Protein AF-Q1W5I6-F1 (afdb_monomer)

Solvent-accessible surface area (backbone atoms only — not comparable to full-atom values): 10132 Å² total; per-residue (Å²): 135,83,81,76,75,77,76,69,62,56,81,53,50,57,56,48,51,46,50,46,32,47,68,76,23,67,51,54,73,68,61,35,53,55,52,51,52,36,53,47,51,35,53,53,49,53,51,47,48,55,48,54,30,56,78,66,75,50,60,65,67,71,36,53,47,94,46,73,22,84,70,39,62,96,50,63,66,59,27,51,46,35,30,55,50,29,54,43,46,43,53,32,39,50,49,50,42,52,50,35,60,71,29,60,88,76,58,50,44,43,35,30,37,22,54,46,44,42,57,49,62,55,17,52,65,38,26,60,52,34,46,71,61,35,42,57,53,47,51,59,34,49,76,77,26,54,46,49,35,39,69,23,44,41,54,36,36,49,55,50,41,53,53,34,49,56,54,23,43,35,17,48,42,31,45,47,30,71,77,34,78,86,57,54,78,72,74,42,76,80,113

Secondary structure (DSSP, 8-state):
---------HHHHHHHHHHHHHHSS---HHHHHHHHHHHHHHHHHHHHHHHHHHHTT--THHHHSS--STTS-S-HHHHHHHHHHHHHHHHHHHHHHHHHHHGGGT--HHHHHHHHHHHHHHHHHHHHTT-TTHHHHHHHHHHHS-TTSHHHHHHHHHHHHHHHHHHHHHHHHHHHHHH-TT--TTTTTT-

Mean predicted aligned error: 8.01 Å

Radius of gyration: 17.49 Å; Cα contacts (8 Å, |Δi|>4): 232; chains: 1; bounding box: 43×47×45 Å

Nearest PDB structures (foldseek):
  4onr-assembly1_A  TM=9.526E-01  e=2.696E-11  Borreliella burgdorferi
  2mtc-assembly1_A  TM=8.080E-01  e=5.936E-14  Borreliella burgdorferi N40
  2lqu-assembly1_A  TM=8.323E-01  e=1.291E-11  Borreliella burgdorferi
  2mvg-assembly1_A  TM=6.967E-01  e=9.198E-05  Borreliella burgdorferi B31
  7vg4-assembly3_E  TM=3.391E-01  e=5.750E-01  Methylorubrum extorquens AM1

Sequence (191 aa):
YQKTFKIFNFKNLLKLSLLVALISCGLKGETKIILERSAKDITDEINKIKKDAADNNVNFAAFTDSETGSKVSENSFILEAKVRATTVAEKFVTAIEGEATKLKKTGSSGEFSAMYNMMLEVSGPLEELGVLRMTKTVTDAAEQHPTTTAEGILEIAKIMKTKLQRVHTKNYCALEKKKNPNFTDEKCKNN

Organism: Borreliella burgdorferi (NCBI:txid139)

Structure (mmCIF, N/CA/C/O backbone):
data_AF-Q1W5I6-F1
#
_entry.id   AF-Q1W5I6-F1
#
loop_
_atom_site.group_PDB
_atom_site.id
_atom_site.type_symbol
_atom_site.label_atom_id
_atom_site.label_alt_id
_atom_site.label_comp_id
_atom_site.label_asym_id
_atom_site.label_entity_id
_atom_site.label_seq_id
_atom_site.pdbx_PDB_ins_code
_atom_site.Cartn_x
_atom_site.Cartn_y
_atom_site.Cartn_z
_atom_site.occupancy
_atom_site.B_iso_or_equiv
_atom_site.auth_seq_id
_atom_site.auth_comp_id
_atom_site.auth_asym_id
_atom_site.auth_atom_id
_atom_site.pdbx_PDB_model_num
ATOM 1 N N . TYR A 1 1 ? 5.742 -29.510 -26.139 1.00 30.69 1 TYR A N 1
ATOM 2 C CA . TYR A 1 1 ? 5.125 -29.237 -24.826 1.00 30.69 1 TYR A CA 1
ATOM 3 C C . TYR A 1 1 ? 5.107 -27.736 -24.562 1.00 30.69 1 TYR A C 1
ATOM 5 O O . TYR A 1 1 ? 6.053 -27.200 -24.001 1.00 30.69 1 TYR A O 1
ATOM 13 N N . GLN A 1 2 ? 4.057 -27.039 -25.004 1.00 29.03 2 GLN A N 1
ATOM 14 C CA . GLN A 1 2 ? 3.815 -25.653 -24.598 1.00 29.03 2 GLN A CA 1
ATOM 15 C C . GLN A 1 2 ? 3.208 -25.681 -23.193 1.00 29.03 2 GLN A C 1
ATOM 17 O O . GLN A 1 2 ? 2.070 -26.108 -23.012 1.00 29.03 2 GLN A O 1
ATOM 22 N N . LYS A 1 3 ? 3.982 -25.277 -22.180 1.00 35.62 3 LYS A N 1
ATOM 23 C CA . LYS A 1 3 ? 3.432 -24.981 -20.856 1.00 35.62 3 LYS A CA 1
ATOM 24 C C . LYS A 1 3 ? 2.597 -23.714 -21.000 1.00 35.62 3 LYS A C 1
ATOM 26 O O . LYS A 1 3 ? 3.130 -22.610 -20.983 1.00 35.62 3 LYS A O 1
ATOM 31 N N . THR A 1 4 ? 1.290 -23.881 -21.160 1.00 32.69 4 THR A N 1
ATOM 32 C CA . THR A 1 4 ? 0.315 -22.824 -20.907 1.00 32.69 4 THR A CA 1
ATOM 33 C C . THR A 1 4 ? 0.500 -22.373 -19.463 1.00 32.69 4 THR A C 1
ATOM 35 O O . THR A 1 4 ? 0.018 -23.025 -18.534 1.00 32.69 4 THR A O 1
ATOM 38 N N . PHE A 1 5 ? 1.236 -21.279 -19.259 1.00 34.66 5 PHE A N 1
ATOM 39 C CA . PHE A 1 5 ? 1.119 -20.495 -18.041 1.00 34.66 5 PHE A CA 1
ATOM 40 C C . PHE A 1 5 ? -0.356 -20.112 -17.959 1.00 34.66 5 PHE A C 1
ATOM 42 O O . PHE A 1 5 ? -0.838 -19.302 -18.751 1.00 34.66 5 PHE A O 1
ATOM 49 N N . LYS A 1 6 ? -1.106 -20.759 -17.060 1.00 33.56 6 LYS A N 1
ATOM 50 C CA . LYS A 1 6 ? -2.416 -20.260 -16.657 1.00 33.56 6 LYS A CA 1
ATOM 51 C C . LYS A 1 6 ? -2.157 -18.850 -16.149 1.00 33.56 6 LYS A C 1
ATOM 53 O O . LYS A 1 6 ? -1.655 -18.675 -15.043 1.00 33.56 6 LYS A O 1
ATOM 58 N N . ILE A 1 7 ? -2.473 -17.861 -16.976 1.00 38.53 7 ILE A N 1
ATOM 59 C CA . ILE A 1 7 ? -2.702 -16.497 -16.533 1.00 38.53 7 ILE A CA 1
ATOM 60 C C . ILE A 1 7 ? -3.917 -16.627 -15.617 1.00 38.53 7 ILE A C 1
ATOM 62 O O . ILE A 1 7 ? -5.061 -16.553 -16.063 1.00 38.53 7 ILE A O 1
ATOM 66 N N . PHE A 1 8 ? -3.687 -16.945 -14.340 1.00 38.97 8 PHE A N 1
ATOM 67 C CA . PHE A 1 8 ? -4.695 -16.703 -13.328 1.00 38.97 8 PHE A CA 1
ATOM 68 C C . PHE A 1 8 ? -5.058 -15.238 -13.506 1.00 38.97 8 PHE A C 1
ATOM 70 O O . PHE A 1 8 ? -4.189 -14.368 -13.530 1.00 38.97 8 PHE A O 1
ATOM 77 N N . ASN A 1 9 ? -6.334 -14.986 -13.768 1.00 44.06 9 ASN A N 1
ATOM 78 C CA . ASN A 1 9 ? -6.855 -13.651 -13.989 1.00 44.06 9 ASN A CA 1
ATOM 79 C C . ASN A 1 9 ? -6.7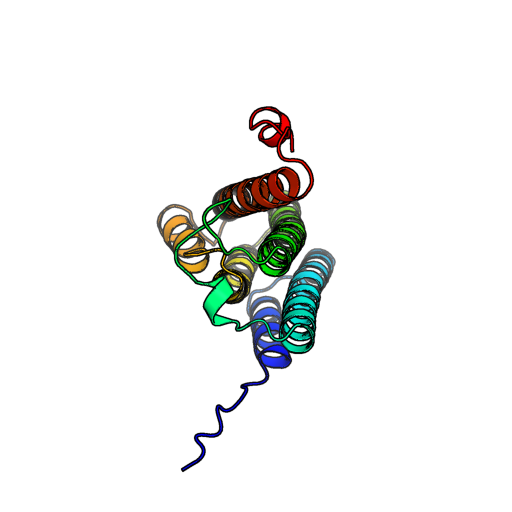51 -12.900 -12.647 1.00 44.06 9 ASN A C 1
ATOM 81 O O . ASN A 1 9 ? -7.724 -12.794 -11.906 1.00 44.06 9 ASN A O 1
ATOM 85 N N . PHE A 1 10 ? -5.552 -12.405 -12.308 1.00 49.16 10 PHE A N 1
ATOM 86 C CA . PHE A 1 10 ? -5.257 -11.615 -11.104 1.00 49.16 10 PHE A CA 1
ATOM 87 C C . PHE A 1 10 ? -6.198 -10.410 -10.987 1.00 49.16 10 PHE A C 1
ATOM 89 O O . PHE A 1 10 ? -6.514 -9.982 -9.880 1.00 49.16 10 PHE A O 1
ATOM 96 N N . LYS A 1 11 ? -6.722 -9.938 -12.134 1.00 48.31 11 LYS A N 1
ATOM 97 C CA . LYS A 1 11 ? -7.798 -8.943 -12.251 1.00 48.31 11 LYS A CA 1
ATOM 98 C C . LYS A 1 11 ? -8.993 -9.249 -11.349 1.00 48.31 11 LYS A C 1
ATOM 100 O O . LYS A 1 11 ? -9.580 -8.322 -10.801 1.00 48.31 11 LYS A O 1
ATOM 105 N N . ASN 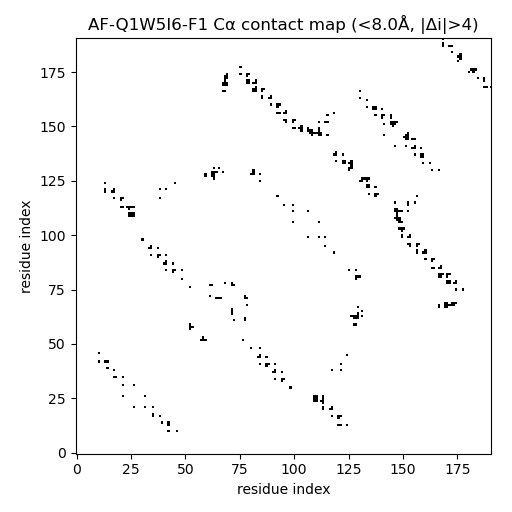A 1 12 ? -9.334 -10.528 -11.204 1.00 56.03 12 ASN A N 1
ATOM 106 C CA . ASN A 1 12 ? -10.453 -10.982 -10.389 1.00 56.03 12 ASN A CA 1
ATOM 107 C C . ASN A 1 12 ? -10.001 -11.420 -8.997 1.00 56.03 12 ASN A C 1
ATOM 109 O O . ASN A 1 12 ? -10.784 -11.296 -8.067 1.00 56.03 12 ASN A O 1
ATOM 113 N N . LEU A 1 13 ? -8.758 -11.889 -8.839 1.00 58.06 13 LEU A N 1
ATOM 114 C CA . LEU A 1 13 ? -8.272 -12.404 -7.558 1.00 58.06 13 LEU A CA 1
ATOM 115 C C . LEU A 1 13 ? -8.119 -11.288 -6.513 1.00 58.06 13 LEU A C 1
ATOM 117 O O . LEU A 1 13 ? -8.683 -11.414 -5.435 1.00 58.06 13 LEU A O 1
ATOM 121 N N . LEU A 1 14 ? -7.456 -10.177 -6.865 1.00 61.78 14 LEU A N 1
ATOM 122 C CA . LEU A 1 14 ? -7.260 -9.039 -5.954 1.00 61.78 14 LEU A CA 1
ATOM 123 C C . LEU A 1 14 ? -8.580 -8.318 -5.649 1.00 61.78 14 LEU A C 1
ATOM 125 O O . LEU A 1 14 ? -8.859 -7.961 -4.510 1.00 61.78 14 LEU A O 1
ATOM 129 N N . LYS A 1 15 ? -9.436 -8.142 -6.668 1.00 62.09 15 LYS A N 1
ATOM 130 C CA . LYS A 1 15 ? -10.774 -7.561 -6.474 1.00 62.09 15 LYS A CA 1
ATOM 131 C C . LYS A 1 15 ? -11.613 -8.416 -5.530 1.00 62.09 15 LYS A C 1
ATOM 133 O O . LYS A 1 15 ? -12.287 -7.871 -4.665 1.00 62.09 15 LYS A O 1
ATOM 138 N N . LEU A 1 16 ? -11.571 -9.739 -5.691 1.00 57.44 16 LEU A N 1
ATOM 139 C CA . LEU A 1 16 ? -12.336 -10.660 -4.860 1.00 57.44 16 LEU A CA 1
ATOM 140 C C . LEU A 1 16 ? -11.770 -10.739 -3.437 1.00 57.44 16 LEU A C 1
ATOM 142 O O . LEU A 1 16 ? -12.555 -10.705 -2.498 1.00 57.44 16 LEU A O 1
ATOM 146 N N . SER A 1 17 ? -10.448 -10.788 -3.259 1.00 62.22 17 SER A N 1
ATOM 147 C CA . SER A 1 17 ? -9.831 -10.872 -1.931 1.00 62.22 17 SER A CA 1
ATOM 148 C C . SER A 1 17 ? -10.018 -9.591 -1.112 1.00 62.22 17 SER A C 1
ATOM 150 O O . SER A 1 17 ? -10.395 -9.667 0.056 1.00 62.22 17 SER A O 1
ATOM 152 N N . LEU A 1 18 ? -9.905 -8.412 -1.736 1.00 65.31 18 LEU A N 1
ATOM 153 C CA . LEU A 1 18 ? -10.217 -7.129 -1.094 1.00 65.31 18 LEU A CA 1
ATOM 154 C C . LEU A 1 18 ? -11.690 -7.035 -0.686 1.00 65.31 18 LEU A C 1
ATOM 156 O O . LEU A 1 18 ? -11.991 -6.621 0.432 1.00 65.31 18 LEU A O 1
ATOM 160 N N . LEU A 1 19 ? -12.612 -7.456 -1.558 1.00 60.50 19 LEU A N 1
ATOM 161 C CA . LEU A 1 19 ? -14.039 -7.505 -1.229 1.00 60.50 19 LEU A CA 1
ATOM 162 C C . LEU A 1 19 ? -14.320 -8.483 -0.084 1.00 60.50 19 LEU A C 1
ATOM 164 O O . LEU A 1 19 ? -15.109 -8.166 0.801 1.00 60.50 19 LEU A O 1
ATOM 168 N N . VAL A 1 20 ? -13.655 -9.640 -0.053 1.00 60.88 20 VAL A N 1
ATOM 169 C CA . VAL A 1 20 ? -13.759 -10.582 1.068 1.00 60.88 20 VAL A CA 1
ATOM 170 C C . VAL A 1 20 ? -13.248 -9.941 2.359 1.00 60.88 20 VAL A C 1
ATOM 172 O O . VAL A 1 20 ? -13.968 -9.993 3.350 1.00 60.88 20 VAL A O 1
ATOM 175 N N . ALA A 1 21 ? -12.099 -9.258 2.345 1.00 60.31 21 ALA A N 1
ATOM 176 C CA . ALA A 1 21 ? -11.561 -8.555 3.515 1.00 60.31 21 ALA A CA 1
ATOM 177 C C . ALA A 1 21 ? -12.510 -7.463 4.052 1.00 60.31 21 ALA A C 1
ATOM 179 O O . ALA A 1 21 ? -12.632 -7.273 5.263 1.00 60.31 21 ALA A O 1
ATOM 180 N N . LEU A 1 22 ? -13.223 -6.775 3.155 1.00 60.69 22 LEU A N 1
ATOM 181 C CA . LEU A 1 22 ? -14.218 -5.751 3.486 1.00 60.69 22 LEU A CA 1
ATOM 182 C C . LEU A 1 22 ? -15.532 -6.336 4.024 1.00 60.69 22 LEU A C 1
ATOM 184 O O . LEU A 1 22 ? -16.170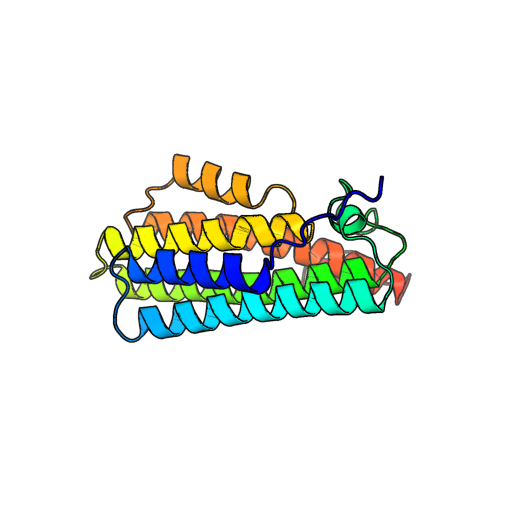 -5.740 4.892 1.00 60.69 22 LEU A O 1
ATOM 188 N N . ILE A 1 23 ? -15.958 -7.490 3.503 1.00 58.19 23 ILE A N 1
ATOM 189 C CA . ILE A 1 23 ? -17.216 -8.150 3.878 1.00 58.19 23 ILE A CA 1
ATOM 190 C C . ILE A 1 23 ? -17.053 -8.970 5.166 1.00 58.19 23 ILE A C 1
ATOM 192 O O . ILE A 1 23 ? -17.983 -9.023 5.969 1.00 58.19 23 ILE A O 1
ATOM 196 N N . SER A 1 24 ? -15.891 -9.588 5.397 1.00 53.78 24 SER A N 1
ATOM 197 C CA . SER A 1 24 ? -15.712 -10.572 6.469 1.00 53.78 24 SER A CA 1
ATOM 198 C C . SER A 1 24 ? -15.499 -9.979 7.866 1.00 53.78 24 SER A C 1
ATOM 200 O O . SER A 1 24 ? -15.574 -10.729 8.835 1.00 53.78 24 SER A O 1
ATOM 202 N N . CYS A 1 25 ? -15.245 -8.669 8.004 1.00 55.81 25 CYS A N 1
ATOM 203 C CA . CYS A 1 25 ? -14.776 -8.095 9.278 1.00 55.81 25 CYS A CA 1
ATOM 204 C C . CYS A 1 25 ? -15.431 -6.773 9.733 1.00 55.81 25 CYS A C 1
ATOM 206 O O . CYS A 1 25 ? -14.925 -6.126 10.637 1.00 55.81 25 CYS A O 1
ATOM 208 N N . GLY A 1 26 ? -16.604 -6.384 9.227 1.00 65.25 26 GLY A N 1
ATOM 209 C CA . GLY A 1 26 ? -17.444 -5.410 9.948 1.00 65.25 26 GLY A CA 1
ATOM 210 C C . GLY A 1 26 ? -17.253 -3.924 9.626 1.00 65.25 26 GLY A C 1
ATOM 211 O O . GLY A 1 26 ? -17.897 -3.112 10.287 1.00 65.25 26 GLY A O 1
ATOM 212 N N . LEU A 1 27 ? -16.490 -3.565 8.585 1.00 78.75 27 LEU A N 1
ATOM 213 C CA . LEU A 1 27 ? -16.525 -2.208 8.018 1.00 78.75 27 LEU A CA 1
ATOM 214 C C . LEU A 1 27 ? -17.931 -1.905 7.480 1.00 78.75 27 LEU A C 1
ATOM 216 O O . LEU A 1 27 ? -18.495 -2.673 6.696 1.00 78.75 27 LEU A O 1
ATOM 220 N N . LYS A 1 28 ? -18.515 -0.782 7.906 1.00 81.88 28 LYS A N 1
ATOM 221 C CA . LYS A 1 28 ? -19.884 -0.371 7.552 1.00 81.88 28 LYS A CA 1
ATOM 222 C C . LYS A 1 28 ? -19.927 1.090 7.107 1.00 81.88 28 LYS A C 1
ATOM 224 O O . LYS A 1 28 ? -18.983 1.847 7.311 1.00 81.88 28 LYS A O 1
ATOM 229 N N . GLY A 1 29 ? -21.050 1.474 6.501 1.00 84.88 29 GLY A N 1
ATOM 230 C CA . GLY A 1 29 ? -21.353 2.866 6.171 1.00 84.88 29 GLY A CA 1
ATOM 231 C C . GLY A 1 29 ? -20.308 3.528 5.272 1.00 84.88 29 GLY A C 1
ATOM 232 O O . GLY A 1 29 ? -19.802 2.920 4.329 1.00 84.88 29 GLY A O 1
ATOM 233 N N . GLU A 1 30 ? -20.006 4.789 5.568 1.00 87.75 30 GLU A N 1
ATOM 234 C CA . GLU A 1 30 ? -19.118 5.634 4.766 1.00 87.75 30 GLU A CA 1
ATOM 235 C C . GLU A 1 30 ? -17.671 5.116 4.726 1.00 87.75 30 GLU A C 1
ATOM 237 O O . GLU A 1 30 ? -17.066 5.073 3.656 1.00 87.75 30 GLU A O 1
ATOM 242 N N . THR A 1 31 ? -17.148 4.626 5.854 1.00 87.38 31 THR A N 1
ATOM 243 C CA . THR A 1 31 ? -15.801 4.042 5.957 1.00 87.38 31 THR A CA 1
ATOM 244 C C . THR A 1 31 ? -15.611 2.892 4.973 1.00 87.38 31 THR A C 1
ATOM 246 O O . THR A 1 31 ? -14.617 2.852 4.247 1.00 87.38 31 THR A O 1
ATOM 249 N N . LYS A 1 32 ? -16.594 1.986 4.873 1.00 87.38 32 LYS A N 1
ATOM 250 C CA . LYS A 1 32 ? -16.558 0.895 3.892 1.00 87.38 32 LYS A CA 1
ATOM 251 C C . LYS A 1 32 ? -16.451 1.430 2.462 1.00 87.38 32 LYS A C 1
ATOM 253 O O . LYS A 1 32 ? -15.605 0.962 1.710 1.00 87.38 32 LYS A O 1
ATOM 258 N N . ILE A 1 33 ? -17.261 2.428 2.106 1.00 87.00 33 ILE A N 1
ATOM 259 C CA . ILE A 1 33 ? -17.299 3.007 0.754 1.00 87.00 33 ILE A CA 1
ATOM 260 C C . ILE A 1 33 ? -15.964 3.681 0.400 1.00 87.00 33 ILE A C 1
ATOM 262 O O . ILE A 1 33 ? -15.447 3.496 -0.704 1.00 87.00 33 ILE A O 1
ATOM 266 N N . ILE A 1 34 ? -15.386 4.447 1.331 1.00 89.38 34 ILE A N 1
ATOM 267 C CA . ILE A 1 34 ? -14.100 5.137 1.140 1.00 89.38 34 ILE A CA 1
ATOM 268 C C . ILE A 1 34 ? -12.975 4.126 0.897 1.00 89.38 34 ILE A C 1
ATOM 270 O O . ILE A 1 34 ? -12.180 4.282 -0.039 1.00 89.38 34 ILE A O 1
ATOM 274 N N . LEU A 1 35 ? -12.917 3.077 1.717 1.00 89.56 35 LEU A N 1
ATOM 275 C CA . LEU A 1 35 ? -11.881 2.057 1.616 1.00 89.56 35 LEU A CA 1
ATOM 276 C C . LEU A 1 35 ? -12.077 1.153 0.390 1.00 89.56 35 LEU A C 1
ATOM 278 O O . LEU A 1 35 ? -11.099 0.856 -0.292 1.00 89.56 35 LEU A O 1
ATOM 282 N N . GLU A 1 36 ? -13.315 0.798 0.035 1.00 86.31 36 GLU A N 1
ATOM 283 C CA . GLU A 1 36 ? -13.651 0.089 -1.211 1.00 86.31 36 GLU A CA 1
ATOM 284 C C . GLU A 1 36 ? -13.191 0.850 -2.449 1.00 86.31 36 GLU A C 1
ATOM 286 O O . GLU A 1 36 ? -12.546 0.282 -3.335 1.00 86.31 36 GLU A O 1
ATOM 291 N N . ARG A 1 37 ? -13.492 2.150 -2.504 1.00 87.88 37 ARG A N 1
ATOM 292 C CA . ARG A 1 37 ? -13.075 3.008 -3.612 1.00 87.88 37 ARG A CA 1
ATOM 293 C C . ARG A 1 37 ? -11.553 3.087 -3.704 1.00 87.88 37 ARG A C 1
ATOM 295 O O . ARG A 1 37 ? -11.003 2.907 -4.785 1.00 87.88 37 ARG A O 1
ATOM 302 N N . SER A 1 38 ? -10.875 3.279 -2.576 1.00 88.38 38 SER A N 1
ATOM 303 C CA . SER A 1 38 ? -9.411 3.396 -2.542 1.00 88.38 38 SER A CA 1
ATOM 304 C C . SER A 1 38 ? -8.715 2.084 -2.936 1.00 88.38 38 SER A C 1
ATOM 306 O O . SER A 1 38 ? -7.730 2.085 -3.673 1.00 88.38 38 SER A O 1
ATOM 308 N N . ALA A 1 39 ? -9.257 0.945 -2.501 1.00 85.81 39 ALA A N 1
ATOM 309 C CA . ALA A 1 39 ? -8.788 -0.387 -2.878 1.00 85.81 39 ALA A CA 1
ATOM 310 C C . ALA A 1 39 ? -9.013 -0.687 -4.373 1.00 85.81 39 ALA A C 1
ATOM 312 O O . ALA A 1 39 ? -8.157 -1.279 -5.047 1.00 85.81 39 ALA A O 1
ATOM 313 N N . LYS A 1 40 ? -10.153 -0.242 -4.916 1.00 85.69 40 LYS A N 1
ATOM 314 C CA . LYS A 1 40 ? -10.449 -0.308 -6.349 1.00 85.69 40 LYS A CA 1
ATOM 315 C C . LYS A 1 40 ? -9.458 0.521 -7.161 1.00 85.69 40 LYS A C 1
ATOM 317 O O . LYS A 1 40 ? -8.964 0.008 -8.163 1.00 85.69 40 LYS A O 1
ATOM 322 N N . ASP A 1 41 ? -9.131 1.731 -6.715 1.00 89.31 41 ASP A N 1
ATOM 323 C CA . ASP A 1 41 ? -8.179 2.609 -7.400 1.00 89.31 41 ASP A CA 1
ATOM 324 C C . ASP A 1 41 ? -6.786 1.962 -7.495 1.00 89.31 41 ASP A C 1
ATOM 326 O O . ASP A 1 41 ? -6.208 1.931 -8.583 1.00 89.31 41 ASP A O 1
ATOM 330 N N . ILE A 1 42 ? -6.278 1.350 -6.410 1.00 88.81 42 ILE A N 1
ATOM 331 C CA . ILE A 1 42 ? -5.031 0.558 -6.472 1.00 88.81 42 ILE A CA 1
ATOM 332 C C . ILE A 1 42 ? -5.163 -0.552 -7.506 1.00 88.81 42 ILE A C 1
ATOM 334 O O . ILE A 1 42 ? -4.303 -0.712 -8.370 1.00 88.81 42 ILE A O 1
ATOM 338 N N . THR A 1 43 ? -6.224 -1.348 -7.409 1.00 85.56 43 THR A N 1
ATOM 339 C CA . THR A 1 43 ? -6.370 -2.533 -8.253 1.00 85.56 43 THR A CA 1
ATOM 340 C C . THR A 1 43 ? -6.444 -2.164 -9.733 1.00 85.56 43 THR A C 1
ATOM 342 O O . THR A 1 43 ? -5.843 -2.831 -10.577 1.00 85.56 43 THR A O 1
ATOM 345 N N . ASP A 1 44 ? -7.180 -1.108 -10.067 1.00 88.12 44 ASP A N 1
ATOM 346 C CA . ASP A 1 44 ? -7.311 -0.633 -11.438 1.00 88.12 44 ASP A CA 1
ATOM 347 C C . ASP A 1 44 ? -5.976 -0.066 -11.955 1.00 88.12 44 ASP A C 1
ATOM 349 O O . ASP A 1 44 ? -5.600 -0.370 -13.090 1.00 88.12 44 ASP A O 1
ATOM 353 N N . GLU A 1 45 ? -5.197 0.633 -11.121 1.00 91.31 45 GLU A N 1
ATOM 354 C CA . GLU A 1 45 ? -3.871 1.129 -11.508 1.00 91.31 45 GLU A CA 1
ATOM 355 C C . GLU A 1 45 ? -2.856 -0.004 -11.720 1.00 91.31 45 GLU A C 1
ATOM 357 O O . GLU A 1 45 ? -2.148 -0.020 -12.728 1.00 91.31 45 GLU A O 1
ATOM 362 N N . ILE A 1 46 ? -2.826 -1.009 -10.838 1.00 87.25 46 ILE A N 1
ATOM 363 C CA . ILE A 1 46 ? -1.979 -2.202 -11.005 1.00 87.25 46 ILE A CA 1
ATOM 364 C C . ILE A 1 46 ? -2.331 -2.929 -12.307 1.00 87.25 46 ILE A C 1
ATOM 366 O O . ILE A 1 46 ? -1.447 -3.332 -13.065 1.00 87.25 46 ILE A O 1
ATOM 370 N N . ASN A 1 47 ? -3.623 -3.076 -12.605 1.00 86.81 47 ASN A N 1
ATOM 371 C CA . ASN A 1 47 ? -4.075 -3.698 -13.848 1.00 86.81 47 ASN A CA 1
ATOM 372 C C . ASN A 1 47 ? -3.685 -2.882 -15.083 1.00 86.81 47 ASN A C 1
ATOM 374 O O . ASN A 1 47 ? -3.343 -3.466 -16.114 1.00 86.81 47 ASN A O 1
ATOM 378 N N . LYS A 1 48 ? -3.725 -1.550 -14.983 1.00 90.81 48 LYS A N 1
ATOM 379 C CA . LYS A 1 48 ? -3.279 -0.653 -16.046 1.00 90.81 48 LYS A CA 1
ATOM 380 C C . LYS A 1 48 ? -1.780 -0.805 -16.291 1.00 90.81 48 LYS A C 1
ATOM 382 O O . LYS A 1 48 ? -1.394 -1.047 -17.424 1.00 90.81 48 LYS A O 1
ATOM 387 N N . ILE A 1 49 ? -0.958 -0.798 -15.240 1.00 89.31 49 ILE A N 1
ATOM 388 C CA . ILE A 1 49 ? 0.490 -1.048 -15.339 1.00 89.31 49 ILE A CA 1
ATOM 389 C C . ILE A 1 49 ? 0.776 -2.408 -15.991 1.00 89.31 49 ILE A C 1
ATOM 391 O O . ILE A 1 49 ? 1.629 -2.502 -16.869 1.00 89.31 49 ILE A O 1
ATOM 395 N N . LYS A 1 50 ? 0.030 -3.457 -15.613 1.00 84.06 50 LYS A N 1
ATOM 396 C CA . LYS A 1 50 ? 0.128 -4.794 -16.227 1.00 84.06 50 LYS A CA 1
ATOM 397 C C . LYS A 1 50 ? -0.164 -4.799 -17.719 1.00 84.06 50 LYS A C 1
ATOM 399 O O . LYS A 1 50 ? 0.554 -5.453 -18.472 1.00 84.06 50 LYS A O 1
ATOM 404 N N . LYS A 1 51 ? -1.188 -4.064 -18.142 1.00 87.88 51 LYS A N 1
ATOM 405 C CA . LYS A 1 51 ? -1.510 -3.912 -19.558 1.00 87.88 51 LYS A CA 1
ATOM 406 C C . LYS A 1 51 ? -0.417 -3.133 -20.292 1.00 87.88 51 LYS A C 1
ATOM 408 O O . LYS A 1 51 ? 0.114 -3.638 -21.272 1.00 87.88 51 LYS A O 1
ATOM 413 N N . ASP A 1 52 ? -0.038 -1.971 -19.765 1.00 88.62 52 ASP A N 1
ATOM 414 C CA . ASP A 1 52 ? 0.970 -1.106 -20.376 1.00 88.62 52 ASP A CA 1
ATOM 415 C C . ASP A 1 52 ? 2.316 -1.851 -20.526 1.00 88.62 52 ASP A C 1
ATOM 417 O O . ASP A 1 52 ? 2.995 -1.710 -21.539 1.00 88.62 52 ASP A O 1
ATOM 421 N N . ALA A 1 53 ? 2.691 -2.698 -19.558 1.00 84.62 53 ALA A N 1
ATOM 422 C CA . ALA A 1 53 ? 3.918 -3.496 -19.613 1.00 84.62 53 ALA A CA 1
ATOM 423 C C . ALA A 1 53 ? 3.895 -4.524 -20.752 1.00 84.62 53 ALA A C 1
ATOM 425 O O . ALA A 1 53 ? 4.887 -4.674 -21.464 1.00 84.62 53 ALA A O 1
ATOM 426 N N . ALA A 1 54 ? 2.758 -5.202 -20.942 1.00 84.31 54 ALA A N 1
ATOM 427 C CA . ALA A 1 54 ? 2.572 -6.147 -22.037 1.00 84.31 54 ALA A CA 1
ATOM 428 C C . ALA A 1 54 ? 2.625 -5.440 -23.400 1.00 84.31 54 ALA A C 1
ATOM 430 O O . ALA A 1 54 ? 3.326 -5.904 -24.296 1.00 84.31 54 ALA A O 1
ATOM 431 N N . ASP A 1 55 ? 1.965 -4.284 -23.519 1.00 87.31 55 ASP A N 1
ATOM 432 C CA . ASP A 1 55 ? 1.947 -3.479 -24.747 1.00 87.31 55 ASP A CA 1
ATOM 433 C C . ASP A 1 55 ? 3.356 -2.952 -25.110 1.00 87.31 55 ASP A C 1
ATOM 435 O O . ASP A 1 55 ? 3.671 -2.769 -26.284 1.00 87.31 55 ASP A O 1
ATOM 439 N N . ASN A 1 56 ? 4.234 -2.774 -24.114 1.00 81.31 56 ASN A N 1
ATOM 440 C CA . ASN A 1 56 ? 5.625 -2.336 -24.288 1.00 81.31 56 ASN A CA 1
ATOM 441 C C . ASN A 1 56 ? 6.653 -3.489 -24.292 1.00 81.31 56 ASN A C 1
ATOM 443 O O . ASN A 1 56 ? 7.853 -3.232 -24.203 1.00 81.31 56 ASN A O 1
ATOM 447 N N . ASN A 1 57 ? 6.219 -4.753 -24.389 1.00 81.44 57 ASN A N 1
ATOM 448 C CA . ASN A 1 57 ? 7.088 -5.943 -24.353 1.00 81.44 57 ASN A CA 1
ATOM 449 C C . ASN A 1 57 ? 8.028 -6.006 -23.126 1.00 81.44 57 ASN A C 1
ATOM 451 O O . ASN A 1 57 ? 9.129 -6.556 -23.192 1.00 81.44 57 ASN A O 1
ATOM 455 N N . VAL A 1 58 ? 7.603 -5.454 -21.986 1.00 79.62 58 VAL A N 1
ATOM 456 C CA . VAL A 1 58 ? 8.368 -5.470 -20.734 1.00 79.62 58 VAL A CA 1
ATOM 457 C C . VAL A 1 58 ? 8.003 -6.711 -19.925 1.00 79.62 58 VAL A C 1
ATOM 459 O O . VAL A 1 58 ? 6.852 -6.909 -19.538 1.00 79.62 58 VAL A O 1
ATOM 462 N N . ASN A 1 59 ? 8.999 -7.550 -19.630 1.00 75.38 59 ASN A N 1
ATOM 463 C CA . ASN A 1 59 ? 8.808 -8.729 -18.790 1.00 75.38 59 ASN A CA 1
ATOM 464 C C . ASN A 1 59 ? 8.549 -8.326 -17.327 1.00 75.38 59 ASN A C 1
ATOM 466 O O . ASN A 1 59 ? 9.324 -7.572 -16.740 1.00 75.38 59 ASN A O 1
ATOM 470 N N . PHE A 1 60 ? 7.511 -8.901 -16.713 1.00 68.62 60 PHE A N 1
ATOM 471 C CA . PHE A 1 60 ? 7.180 -8.706 -15.299 1.00 68.62 60 PHE A CA 1
ATOM 472 C C . PHE A 1 60 ? 8.319 -9.061 -14.338 1.00 68.62 60 PHE A C 1
ATOM 474 O O . PHE A 1 60 ? 8.467 -8.411 -13.309 1.00 68.62 60 PHE A O 1
ATOM 481 N N . ALA A 1 61 ? 9.172 -10.023 -14.697 1.00 72.00 61 ALA A N 1
ATOM 482 C CA . ALA A 1 61 ? 10.352 -10.358 -13.900 1.00 72.00 61 ALA A CA 1
ATOM 483 C C . ALA A 1 61 ? 11.303 -9.158 -13.703 1.00 72.00 61 ALA A C 1
ATOM 485 O O . ALA A 1 61 ? 11.907 -9.025 -12.640 1.00 72.00 61 ALA A O 1
ATOM 486 N N . ALA A 1 62 ? 11.361 -8.232 -14.668 1.00 72.75 62 ALA A N 1
ATOM 487 C CA . ALA A 1 62 ? 12.206 -7.040 -14.591 1.00 72.75 62 ALA A CA 1
ATOM 488 C C . ALA A 1 62 ? 11.731 -6.029 -13.526 1.00 72.75 62 ALA A C 1
ATOM 490 O O . ALA A 1 62 ? 12.485 -5.148 -13.115 1.00 72.75 62 ALA A O 1
ATOM 491 N N . PHE A 1 63 ? 10.488 -6.145 -13.037 1.00 73.56 63 PHE A N 1
ATOM 492 C CA . PHE A 1 63 ? 10.020 -5.350 -11.899 1.00 73.56 63 PHE A CA 1
ATOM 493 C C . PHE A 1 63 ? 10.633 -5.818 -10.581 1.00 73.56 63 PHE A C 1
ATOM 495 O O . PHE A 1 63 ? 10.879 -4.990 -9.698 1.00 73.56 63 PHE A O 1
ATOM 502 N N . THR A 1 64 ? 10.879 -7.122 -10.458 1.00 68.06 64 THR A N 1
ATOM 503 C CA . THR A 1 64 ? 11.326 -7.779 -9.226 1.00 68.06 64 THR A CA 1
ATOM 504 C C . THR A 1 64 ? 12.830 -8.019 -9.152 1.00 68.06 64 THR A C 1
ATOM 506 O O . THR A 1 64 ? 13.294 -8.505 -8.120 1.00 68.06 64 THR A O 1
ATOM 509 N N . ASP A 1 65 ? 13.593 -7.660 -10.192 1.00 65.94 65 ASP A N 1
ATOM 510 C CA . ASP A 1 65 ? 15.054 -7.610 -10.095 1.00 65.94 65 ASP A CA 1
ATOM 511 C C . ASP A 1 65 ? 15.437 -6.775 -8.866 1.00 65.94 65 ASP A C 1
ATOM 513 O O . ASP A 1 65 ? 14.833 -5.733 -8.597 1.00 65.94 65 ASP A O 1
ATOM 517 N N . SER A 1 66 ? 16.383 -7.289 -8.075 1.00 57.03 66 SER A N 1
ATOM 518 C CA . SER A 1 66 ? 16.632 -6.967 -6.654 1.00 57.03 66 SER A CA 1
ATOM 519 C C . SER A 1 66 ? 16.931 -5.498 -6.329 1.00 57.03 66 SER A C 1
ATOM 521 O O . SER A 1 66 ? 17.128 -5.127 -5.167 1.00 57.03 66 SER A O 1
ATOM 523 N N . GLU A 1 67 ? 16.968 -4.640 -7.334 1.00 61.59 67 GLU A N 1
ATOM 524 C CA . GLU A 1 67 ? 17.407 -3.269 -7.225 1.00 61.59 67 GLU A CA 1
ATOM 525 C C . GLU A 1 67 ? 16.191 -2.323 -7.040 1.00 61.59 67 GLU A C 1
ATOM 527 O O . GLU A 1 67 ? 15.039 -2.656 -7.321 1.00 61.59 67 GLU A O 1
ATOM 532 N N . THR A 1 68 ? 16.412 -1.111 -6.512 1.00 56.47 68 THR A N 1
ATOM 533 C CA . THR A 1 68 ? 15.477 0.051 -6.556 1.00 56.47 68 THR A CA 1
ATOM 534 C C . THR A 1 68 ? 16.281 1.307 -6.910 1.00 56.47 68 THR A C 1
ATOM 536 O O . THR A 1 68 ? 17.420 1.429 -6.460 1.00 56.47 68 THR A O 1
ATOM 539 N N . GLY A 1 69 ? 15.728 2.248 -7.687 1.00 55.53 69 GLY A N 1
ATOM 540 C CA . GLY A 1 69 ? 16.426 3.491 -8.070 1.00 55.53 69 GLY A CA 1
ATOM 541 C C . GLY A 1 69 ? 17.296 3.362 -9.325 1.00 55.53 69 GLY A C 1
ATOM 542 O O . GLY A 1 69 ? 16.953 2.599 -10.216 1.00 55.53 69 GLY A O 1
ATOM 543 N N . SER A 1 70 ? 18.415 4.095 -9.417 1.00 54.84 70 SER A N 1
ATOM 544 C CA . SER A 1 70 ? 19.298 4.136 -10.610 1.00 54.84 70 SER A CA 1
ATOM 545 C C . SER A 1 70 ? 19.906 2.786 -11.001 1.00 54.84 70 SER A C 1
ATOM 547 O O . SER A 1 70 ? 20.441 2.636 -12.092 1.00 54.84 70 SER A O 1
ATOM 549 N N . LYS A 1 71 ? 19.805 1.820 -10.092 1.00 56.91 71 LYS A N 1
ATOM 550 C CA . LYS A 1 71 ? 20.201 0.427 -10.246 1.00 56.91 71 LYS A CA 1
ATOM 551 C C . LYS A 1 71 ? 19.096 -0.442 -10.895 1.00 56.91 71 LYS A C 1
ATOM 553 O O . LYS A 1 71 ? 19.370 -1.460 -11.507 1.00 56.91 71 LYS A O 1
ATOM 558 N N . VAL A 1 72 ? 17.828 -0.009 -10.851 1.00 59.53 72 VAL A N 1
ATOM 559 C CA . VAL A 1 72 ? 16.694 -0.708 -11.493 1.00 59.53 72 VAL A CA 1
ATOM 560 C C . VAL A 1 72 ? 16.580 -0.332 -12.936 1.00 59.53 72 VAL A C 1
ATOM 562 O O . VAL A 1 72 ? 15.895 0.627 -13.278 1.00 59.53 72 VAL A O 1
ATOM 565 N N . SER A 1 73 ? 17.175 -1.184 -13.755 1.00 56.59 73 SER A N 1
ATOM 566 C CA . SER A 1 73 ? 16.930 -1.316 -15.181 1.00 56.59 73 SER A CA 1
ATOM 567 C C . SER A 1 73 ? 17.165 -0.042 -16.008 1.00 56.59 73 SER A C 1
ATOM 569 O O . SER A 1 73 ? 16.760 1.084 -15.704 1.00 56.59 73 SER A O 1
ATOM 571 N N . GLU A 1 74 ? 17.754 -0.216 -17.180 1.00 61.94 74 GLU A N 1
ATOM 572 C CA . GLU A 1 74 ? 17.836 0.848 -18.180 1.00 61.94 74 GLU A CA 1
ATOM 573 C C . GLU A 1 74 ? 16.447 1.318 -18.662 1.00 61.94 74 GLU A C 1
ATOM 575 O O . GLU A 1 74 ? 16.323 2.414 -19.206 1.00 61.94 74 GLU A O 1
ATOM 580 N N . ASN A 1 75 ? 15.372 0.595 -18.332 1.00 75.75 75 ASN A N 1
ATOM 581 C CA . ASN A 1 75 ? 14.027 0.868 -18.808 1.00 75.75 75 ASN A CA 1
ATOM 582 C C . ASN A 1 75 ? 13.264 1.904 -17.954 1.00 75.75 75 ASN A C 1
ATOM 584 O O . ASN A 1 75 ? 12.832 1.633 -16.831 1.00 75.75 75 ASN A O 1
ATOM 588 N N . SER A 1 76 ? 13.050 3.099 -18.514 1.00 84.75 76 SER A N 1
ATOM 589 C CA . SER A 1 76 ? 12.268 4.181 -17.892 1.00 84.75 76 SER A CA 1
ATOM 590 C C . SER A 1 76 ? 10.816 3.794 -17.595 1.00 84.75 76 SER A C 1
ATOM 592 O O . SER A 1 76 ? 10.260 4.274 -16.609 1.00 84.75 76 SER A O 1
ATOM 594 N N . PHE A 1 77 ? 10.231 2.870 -18.365 1.00 86.62 77 PHE A N 1
ATOM 595 C CA . PHE A 1 77 ? 8.871 2.381 -18.134 1.00 86.62 77 PHE A CA 1
ATOM 596 C C . PHE A 1 77 ? 8.720 1.726 -16.753 1.00 86.62 77 PHE A C 1
ATOM 598 O O . PHE A 1 77 ? 7.737 1.959 -16.052 1.00 86.62 77 PHE A O 1
ATOM 605 N N . ILE A 1 78 ? 9.712 0.935 -16.326 1.00 85.94 78 ILE A N 1
ATOM 606 C CA . ILE A 1 78 ? 9.679 0.248 -15.026 1.00 85.94 78 ILE A CA 1
ATOM 607 C C . ILE A 1 78 ? 9.729 1.268 -13.884 1.00 85.94 78 ILE A C 1
ATOM 609 O O . ILE A 1 78 ? 9.009 1.124 -12.894 1.00 85.94 78 ILE A O 1
ATOM 613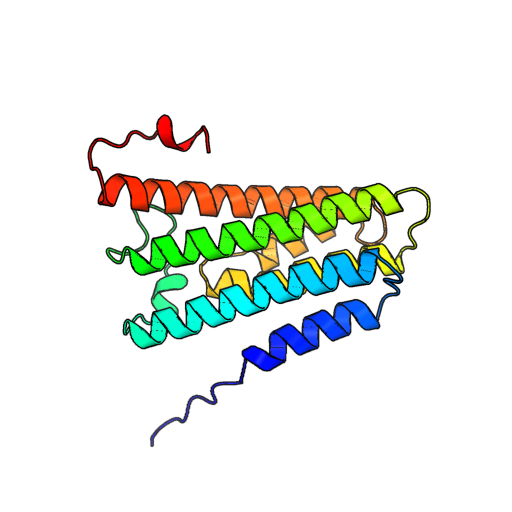 N N . LEU A 1 79 ? 10.541 2.319 -14.029 1.00 87.62 79 LEU A N 1
ATOM 614 C CA . LEU A 1 79 ? 10.627 3.403 -13.048 1.00 87.62 79 LEU A CA 1
ATOM 615 C C . LEU A 1 79 ? 9.295 4.161 -12.946 1.00 87.62 79 LEU A C 1
ATOM 617 O O . LEU A 1 79 ? 8.794 4.359 -11.840 1.00 87.62 79 LEU A O 1
ATOM 621 N N . GLU A 1 80 ? 8.689 4.523 -14.079 1.00 89.88 80 GLU A N 1
ATOM 622 C CA . GLU A 1 80 ? 7.384 5.199 -14.127 1.00 89.88 80 GLU A CA 1
ATOM 623 C C . GLU A 1 80 ? 6.264 4.350 -13.528 1.00 89.88 80 GLU A C 1
ATOM 625 O O . GLU A 1 80 ? 5.462 4.840 -12.734 1.00 89.88 80 GLU A O 1
ATOM 630 N N . ALA A 1 81 ? 6.225 3.062 -13.857 1.00 90.19 81 ALA A N 1
ATOM 631 C CA . ALA A 1 81 ? 5.255 2.133 -13.304 1.00 90.19 81 ALA A CA 1
ATOM 632 C C . ALA A 1 81 ? 5.403 1.984 -11.779 1.00 90.19 81 ALA A C 1
ATOM 634 O O . ALA A 1 81 ? 4.400 2.017 -11.065 1.00 90.19 81 ALA A O 1
ATOM 635 N N . LYS A 1 82 ? 6.637 1.905 -11.256 1.00 90.00 82 LYS A N 1
ATOM 636 C CA . LYS A 1 82 ? 6.900 1.892 -9.806 1.00 90.00 82 LYS A CA 1
ATOM 637 C C . LYS A 1 82 ? 6.432 3.182 -9.128 1.00 90.00 82 LYS A C 1
ATOM 639 O O . LYS A 1 82 ? 5.815 3.104 -8.070 1.00 90.00 82 LYS A O 1
ATOM 644 N N . VAL A 1 83 ? 6.680 4.344 -9.738 1.00 92.38 83 VAL A N 1
ATOM 645 C CA . VAL A 1 83 ? 6.214 5.656 -9.246 1.00 92.38 83 VAL A CA 1
ATOM 646 C C . VAL A 1 83 ? 4.685 5.718 -9.209 1.00 92.38 83 VAL A C 1
ATOM 648 O O . VAL A 1 83 ? 4.111 6.069 -8.182 1.00 92.38 83 VAL A O 1
ATOM 651 N N . ARG A 1 84 ? 4.009 5.319 -10.294 1.00 93.88 84 ARG A N 1
ATOM 652 C CA . ARG A 1 84 ? 2.539 5.283 -10.375 1.00 93.88 84 ARG A CA 1
ATOM 653 C C . ARG A 1 84 ? 1.927 4.363 -9.317 1.00 93.88 84 ARG A C 1
ATOM 655 O O . ARG A 1 84 ? 0.997 4.765 -8.616 1.00 93.88 84 ARG A O 1
ATOM 662 N N . ALA A 1 85 ? 2.476 3.156 -9.167 1.00 91.94 85 ALA A N 1
ATOM 663 C CA . ALA A 1 85 ? 2.010 2.182 -8.186 1.00 91.94 85 ALA A CA 1
ATOM 664 C C . ALA A 1 85 ? 2.129 2.711 -6.751 1.00 91.94 85 ALA A C 1
ATOM 666 O O . ALA A 1 85 ? 1.169 2.628 -5.984 1.00 91.94 85 ALA A O 1
ATOM 667 N N . THR A 1 86 ? 3.277 3.297 -6.387 1.00 94.00 86 THR A N 1
ATOM 668 C CA . THR A 1 86 ? 3.473 3.839 -5.037 1.00 94.00 86 THR A CA 1
ATOM 669 C C . THR A 1 86 ? 2.600 5.060 -4.766 1.00 94.00 86 THR A C 1
ATOM 671 O O . THR A 1 86 ? 2.088 5.174 -3.659 1.00 94.00 86 THR A O 1
ATOM 674 N N . THR A 1 87 ? 2.340 5.917 -5.760 1.00 95.00 87 THR A N 1
ATOM 675 C CA . THR A 1 87 ? 1.429 7.065 -5.607 1.00 95.00 87 THR A CA 1
ATOM 676 C C . THR A 1 87 ? 0.004 6.638 -5.266 1.00 95.00 87 THR A C 1
ATOM 678 O O . THR A 1 87 ? -0.621 7.217 -4.377 1.00 95.00 87 THR A O 1
ATOM 681 N N . VAL A 1 88 ? -0.545 5.641 -5.965 1.00 94.06 88 VAL A N 1
ATOM 682 C CA . VAL A 1 88 ? -1.915 5.180 -5.682 1.00 94.06 88 VAL A CA 1
ATOM 683 C C . VAL A 1 88 ? -1.969 4.393 -4.370 1.00 94.06 88 VAL A C 1
ATOM 685 O O . VAL A 1 88 ? -2.902 4.575 -3.588 1.00 94.06 88 VAL A O 1
ATOM 688 N N . ALA A 1 89 ? -0.940 3.598 -4.071 1.00 94.75 89 ALA A N 1
ATOM 689 C CA . ALA A 1 89 ? -0.833 2.903 -2.792 1.00 94.75 89 ALA A CA 1
ATOM 690 C C . ALA A 1 89 ? -0.750 3.868 -1.597 1.00 94.75 89 ALA A C 1
ATOM 692 O O . ALA A 1 89 ? -1.388 3.634 -0.576 1.00 94.75 89 ALA A O 1
ATOM 693 N N . GLU A 1 90 ? -0.024 4.980 -1.716 1.00 96.12 90 GLU A N 1
ATOM 694 C CA . GLU A 1 90 ? 0.081 5.974 -0.644 1.00 96.12 90 GLU A CA 1
ATOM 695 C C . GLU A 1 90 ? -1.260 6.660 -0.351 1.00 96.12 90 GLU A C 1
ATOM 697 O O . GLU A 1 90 ? -1.600 6.882 0.815 1.00 96.12 90 GLU A O 1
ATOM 702 N N . LYS A 1 91 ? -2.068 6.934 -1.385 1.00 95.19 91 LYS A N 1
ATOM 703 C CA . LYS A 1 91 ? -3.435 7.456 -1.213 1.00 95.19 91 LYS A CA 1
ATOM 704 C C . LYS A 1 91 ? -4.316 6.483 -0.437 1.00 95.19 91 LYS A C 1
ATOM 706 O O . LYS A 1 91 ? -5.027 6.899 0.471 1.00 95.19 91 LYS A O 1
ATOM 711 N N . PHE A 1 92 ? -4.234 5.195 -0.756 1.00 95.38 92 PHE A N 1
ATOM 712 C CA . PHE A 1 92 ? -4.958 4.155 -0.029 1.00 95.38 92 PHE A CA 1
ATOM 713 C C . PHE A 1 92 ? -4.521 4.050 1.434 1.00 95.38 92 PHE A C 1
ATOM 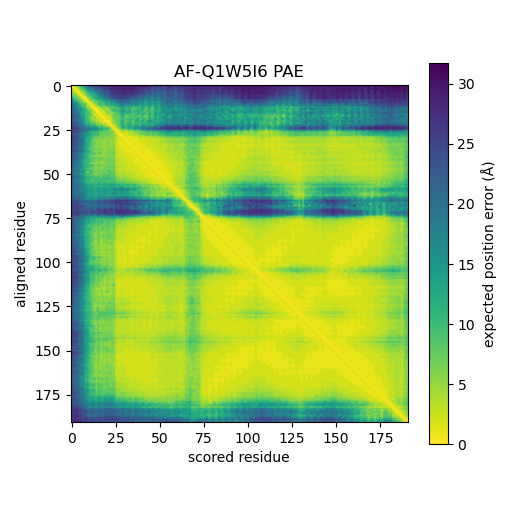715 O O . PHE A 1 92 ? -5.375 4.030 2.315 1.00 95.38 92 PHE A O 1
ATOM 722 N N . VAL A 1 93 ? -3.214 4.039 1.713 1.00 96.69 93 VAL A N 1
ATOM 723 C CA . VAL A 1 93 ? -2.724 3.987 3.100 1.00 96.69 93 VAL A CA 1
ATOM 724 C C . VAL A 1 93 ? -3.147 5.241 3.868 1.00 96.69 93 VAL A C 1
ATOM 726 O O . VAL A 1 93 ? -3.562 5.148 5.015 1.00 96.69 93 VAL A O 1
ATOM 729 N N . THR A 1 94 ? -3.161 6.404 3.215 1.00 96.56 94 THR A N 1
ATOM 730 C CA . THR A 1 94 ? -3.677 7.649 3.808 1.00 96.56 94 THR A CA 1
ATOM 731 C C . THR A 1 94 ? -5.182 7.572 4.098 1.00 96.56 94 THR A C 1
ATOM 733 O O . THR A 1 94 ? -5.642 8.099 5.109 1.00 96.56 94 THR A O 1
ATOM 736 N N . ALA A 1 95 ? -5.965 6.891 3.254 1.00 95.88 95 ALA A N 1
ATOM 737 C CA . ALA A 1 95 ? -7.376 6.628 3.533 1.00 95.88 95 ALA A CA 1
ATOM 738 C C . ALA A 1 95 ? -7.544 5.712 4.757 1.00 95.88 95 ALA A C 1
ATOM 740 O O . ALA A 1 95 ? -8.377 6.000 5.613 1.00 95.88 95 ALA A O 1
ATOM 741 N N . ILE A 1 96 ? -6.713 4.672 4.894 1.00 95.69 96 ILE A N 1
ATOM 742 C CA . ILE A 1 96 ? -6.676 3.824 6.097 1.00 95.69 96 ILE A CA 1
ATOM 743 C C . ILE A 1 96 ? -6.336 4.658 7.342 1.00 95.69 96 ILE A C 1
ATOM 745 O O . ILE A 1 96 ? -7.046 4.560 8.337 1.00 95.69 96 ILE A O 1
ATOM 749 N N . GLU A 1 97 ? -5.315 5.523 7.288 1.00 97.38 97 GLU A N 1
ATOM 750 C CA . GLU A 1 97 ? -4.948 6.421 8.399 1.00 97.38 97 GLU A CA 1
ATOM 751 C C . GLU A 1 97 ? -6.117 7.336 8.805 1.00 97.38 97 GLU A C 1
ATOM 753 O O . GLU A 1 97 ? -6.435 7.477 9.991 1.00 97.38 97 GLU A O 1
ATOM 758 N N . GLY A 1 98 ? -6.784 7.945 7.820 1.00 96.31 98 GLY A N 1
ATOM 759 C CA . GLY A 1 98 ? -7.926 8.828 8.044 1.00 96.31 98 GLY A CA 1
ATOM 760 C C . GLY A 1 98 ? -9.109 8.102 8.685 1.00 96.31 98 GLY A C 1
ATOM 761 O O . GLY A 1 98 ? -9.665 8.574 9.679 1.00 96.31 98 GLY A O 1
ATOM 762 N N . GLU A 1 99 ? -9.464 6.932 8.159 1.00 95.56 99 GLU A N 1
ATOM 763 C CA . GLU A 1 99 ? -10.580 6.138 8.667 1.00 95.56 99 GLU A CA 1
ATOM 764 C C . GLU A 1 99 ? -10.285 5.517 10.042 1.00 95.56 99 GLU A C 1
ATOM 766 O O . GLU A 1 99 ? -11.134 5.579 10.934 1.00 95.56 99 GLU A O 1
ATOM 771 N N . ALA A 1 100 ? -9.069 5.014 10.280 1.00 96.25 100 ALA A N 1
ATOM 772 C CA . ALA A 1 100 ? -8.650 4.527 11.596 1.00 96.25 100 ALA A CA 1
ATOM 773 C C . ALA A 1 100 ? -8.695 5.644 12.654 1.00 96.25 100 ALA A C 1
ATOM 775 O O . ALA A 1 100 ? -9.139 5.422 13.781 1.00 96.25 100 ALA A O 1
ATOM 776 N N . THR A 1 101 ? -8.303 6.869 12.281 1.00 97.19 101 THR A N 1
ATOM 777 C CA . THR A 1 101 ? -8.366 8.041 13.169 1.00 97.19 101 THR A CA 1
ATOM 778 C C . THR A 1 101 ? -9.804 8.399 13.542 1.00 97.19 101 THR A C 1
ATOM 780 O O . THR A 1 101 ? -10.086 8.645 14.716 1.00 97.19 101 THR A O 1
ATOM 783 N N . LYS A 1 102 ? -10.733 8.398 12.575 1.00 95.25 102 LYS A N 1
ATOM 784 C CA . LYS A 1 102 ? -12.163 8.649 12.834 1.00 95.25 102 LYS A CA 1
ATOM 785 C C . LYS A 1 102 ? -12.756 7.600 13.772 1.00 95.25 102 LYS A C 1
ATOM 787 O O . LYS A 1 102 ? -13.492 7.940 14.695 1.00 95.25 102 LYS A O 1
ATOM 792 N N . LEU A 1 103 ? -12.388 6.337 13.568 1.00 93.56 103 LEU A N 1
ATOM 793 C CA . LEU A 1 103 ? -12.883 5.210 14.353 1.00 93.56 103 LEU A CA 1
ATOM 794 C C . LEU A 1 103 ? -12.182 5.042 15.707 1.00 93.56 103 LEU A C 1
ATOM 796 O O . LEU A 1 103 ? -12.572 4.174 16.476 1.00 93.56 103 LEU A O 1
ATOM 800 N N . LYS A 1 104 ? -11.217 5.891 16.079 1.00 93.19 104 LYS A N 1
ATOM 801 C CA . LYS A 1 104 ? -10.431 5.746 17.318 1.00 93.19 104 LYS A CA 1
ATOM 802 C C . LYS A 1 104 ? -11.259 5.539 18.595 1.00 93.19 104 LYS A C 1
ATOM 804 O O . LYS A 1 104 ? -10.823 4.835 19.497 1.00 93.19 104 LYS A O 1
ATOM 809 N N . LYS A 1 105 ? -12.442 6.157 18.688 1.00 90.94 105 LYS A N 1
ATOM 810 C CA . LYS A 1 105 ? -13.319 6.071 19.874 1.00 90.94 105 LYS A CA 1
ATOM 811 C C . LYS A 1 105 ? -14.461 5.062 19.746 1.00 90.94 105 LYS A C 1
ATOM 813 O O . LYS A 1 105 ? -15.031 4.681 20.761 1.00 90.94 105 LYS A O 1
ATOM 818 N N . THR A 1 106 ? -14.842 4.696 18.526 1.00 90.38 106 THR A N 1
ATOM 819 C CA . THR A 1 106 ? -16.092 3.966 18.243 1.00 90.38 106 THR A CA 1
ATOM 820 C C . THR A 1 106 ? -15.880 2.685 17.447 1.00 90.38 106 THR A C 1
ATOM 822 O O . THR A 1 106 ? -16.806 1.891 17.325 1.00 90.38 106 THR A O 1
ATOM 825 N N . GLY A 1 107 ? -14.690 2.508 16.880 1.00 89.44 107 GLY A N 1
ATOM 826 C CA . GLY A 1 107 ? -14.325 1.380 16.046 1.00 89.44 107 GLY A CA 1
ATOM 827 C C . GLY A 1 107 ? -14.219 0.101 16.853 1.00 89.44 107 GLY A C 1
ATOM 828 O O . GLY A 1 107 ? -13.684 0.067 17.962 1.00 89.44 107 GLY A O 1
ATOM 829 N N . SER A 1 108 ? -14.729 -0.964 16.263 1.00 92.00 108 SER A N 1
ATOM 830 C CA . SER A 1 108 ? -14.607 -2.319 16.772 1.00 92.00 108 SER A CA 1
ATOM 831 C C . SER A 1 108 ? -13.275 -2.949 16.362 1.00 92.00 108 SER A C 1
ATOM 833 O O . SER A 1 108 ? -12.676 -2.597 15.345 1.00 92.00 108 SER A O 1
ATOM 835 N N . SER A 1 109 ? -12.836 -3.954 17.121 1.00 92.06 109 SER A N 1
ATOM 836 C CA . SER A 1 109 ? -11.661 -4.761 16.766 1.00 92.06 109 SER A CA 1
ATOM 837 C C . SER A 1 109 ? -11.768 -5.371 15.366 1.00 92.06 109 SER A C 1
ATOM 839 O O . SER A 1 109 ? -10.770 -5.424 14.653 1.00 92.06 109 SER A O 1
ATOM 841 N N . GLY A 1 110 ? -12.978 -5.768 14.954 1.00 90.88 110 GLY A N 1
ATOM 842 C CA . GLY A 1 110 ? -13.255 -6.267 13.609 1.00 90.88 110 GLY A CA 1
ATOM 843 C C . GLY A 1 110 ? -12.938 -5.237 12.525 1.00 90.88 110 GLY A C 1
ATOM 844 O O . GLY A 1 110 ? -12.230 -5.562 11.575 1.00 90.88 110 GLY A O 1
ATOM 845 N N . GLU A 1 111 ? -13.383 -3.988 12.688 1.00 92.12 111 GLU A N 1
ATOM 846 C CA . GLU A 1 111 ? -13.126 -2.918 11.712 1.00 92.12 111 GLU A CA 1
ATOM 847 C C . GLU A 1 111 ? -11.629 -2.644 11.548 1.00 92.12 111 GLU A C 1
ATOM 849 O O . GLU A 1 111 ? -11.146 -2.506 10.424 1.00 92.12 111 GLU A O 1
ATOM 854 N N . PHE A 1 112 ? -10.873 -2.646 12.647 1.00 94.81 112 PHE A N 1
ATOM 855 C CA . PHE A 1 112 ? -9.419 -2.498 12.595 1.00 94.81 112 PHE A CA 1
ATOM 856 C C . PHE A 1 112 ? -8.740 -3.703 11.935 1.00 94.81 112 PHE A C 1
ATOM 858 O O . PHE A 1 112 ? -7.899 -3.528 11.054 1.00 94.81 112 PHE A O 1
ATOM 865 N N . SER A 1 113 ? -9.163 -4.929 12.255 1.00 93.50 113 SER A N 1
ATOM 866 C CA . SER A 1 113 ? -8.640 -6.130 11.592 1.00 93.50 113 SER A CA 1
ATOM 867 C C . SER A 1 113 ? -8.949 -6.150 10.094 1.00 93.50 113 SER A C 1
ATOM 869 O O . SER A 1 113 ? -8.110 -6.578 9.304 1.00 93.50 113 SER A O 1
ATOM 871 N N . ALA A 1 114 ? -10.105 -5.626 9.676 1.00 91.69 114 ALA A N 1
ATOM 872 C CA . ALA A 1 114 ? -10.429 -5.451 8.265 1.00 91.69 114 ALA A CA 1
ATOM 873 C C . ALA A 1 114 ? -9.441 -4.494 7.581 1.00 91.69 114 ALA A C 1
ATOM 875 O O . ALA A 1 114 ? -8.910 -4.825 6.524 1.00 91.69 114 ALA A O 1
ATOM 876 N N . MET A 1 115 ? -9.135 -3.346 8.198 1.00 94.44 115 MET A N 1
ATOM 877 C CA . MET A 1 115 ? -8.143 -2.397 7.672 1.00 94.44 115 MET A CA 1
ATOM 878 C C . MET A 1 115 ? -6.753 -3.030 7.535 1.00 94.44 115 MET A C 1
ATOM 880 O O . MET A 1 115 ? -6.095 -2.845 6.510 1.00 94.44 115 MET A O 1
ATOM 884 N N . TYR A 1 116 ? -6.320 -3.817 8.525 1.00 95.31 116 TYR A N 1
ATOM 885 C CA . TYR A 1 116 ? -5.077 -4.586 8.432 1.00 95.31 116 TYR A CA 1
ATOM 886 C C . TYR A 1 116 ? -5.102 -5.581 7.267 1.00 95.31 116 TYR A C 1
ATOM 888 O O . TYR A 1 116 ? -4.184 -5.585 6.446 1.00 95.31 116 TYR A O 1
ATOM 896 N N . ASN A 1 117 ? -6.167 -6.377 7.148 1.00 92.69 117 ASN A N 1
ATOM 897 C CA . ASN A 1 117 ? -6.309 -7.347 6.065 1.00 92.69 117 ASN A CA 1
ATOM 898 C C . ASN A 1 117 ? -6.256 -6.662 4.697 1.00 92.69 117 ASN A C 1
ATOM 900 O O . ASN A 1 117 ? -5.601 -7.165 3.793 1.00 92.69 117 ASN A O 1
ATOM 904 N N . MET A 1 118 ? -6.863 -5.483 4.546 1.00 92.06 118 MET A N 1
ATOM 905 C CA . MET A 1 118 ? -6.757 -4.720 3.304 1.00 92.06 118 MET A CA 1
ATOM 906 C C . MET A 1 118 ? -5.315 -4.284 3.006 1.00 92.06 118 MET A C 1
ATOM 908 O O . MET A 1 118 ? -4.879 -4.412 1.865 1.00 92.06 118 MET A O 1
ATOM 912 N N . MET A 1 119 ? -4.561 -3.800 4.004 1.00 94.81 119 MET A N 1
ATOM 913 C CA . MET A 1 119 ? -3.134 -3.474 3.835 1.00 94.81 119 MET A CA 1
ATOM 914 C C . MET A 1 119 ? -2.309 -4.702 3.425 1.00 94.81 119 MET A C 1
ATOM 916 O O . MET A 1 119 ? -1.434 -4.597 2.564 1.00 94.81 119 MET A O 1
ATOM 920 N N . LEU A 1 120 ? -2.614 -5.870 3.994 1.00 92.94 120 LEU A N 1
ATOM 921 C CA . LEU A 1 120 ? -1.966 -7.129 3.641 1.00 92.94 120 LEU A CA 1
ATOM 922 C C . LEU A 1 120 ? -2.327 -7.578 2.214 1.00 92.94 120 LEU A C 1
ATOM 924 O O . LEU A 1 120 ? -1.440 -7.913 1.435 1.00 92.94 120 LEU A O 1
ATOM 928 N N . GLU A 1 121 ? -3.596 -7.512 1.824 1.00 90.19 121 GLU A N 1
ATOM 929 C CA . GLU A 1 121 ? -4.065 -7.910 0.488 1.00 90.19 121 GLU A CA 1
ATOM 930 C C . GLU A 1 121 ? -3.444 -7.073 -0.637 1.00 90.19 121 GLU A C 1
ATOM 932 O O . GLU A 1 121 ? -3.067 -7.606 -1.682 1.00 90.19 121 GLU A O 1
ATOM 937 N N . VAL A 1 122 ? -3.266 -5.762 -0.433 1.00 90.25 122 VAL A N 1
ATOM 938 C CA . VAL A 1 122 ? -2.602 -4.912 -1.439 1.00 90.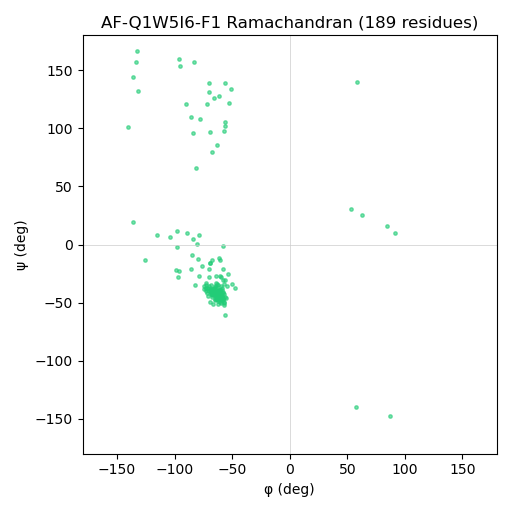25 122 VAL A CA 1
ATOM 939 C C . VAL A 1 122 ? -1.080 -5.087 -1.459 1.00 90.25 122 VAL A C 1
ATOM 941 O O . VAL A 1 122 ? -0.441 -4.720 -2.446 1.00 90.25 122 VAL A O 1
ATOM 944 N N . SER A 1 123 ? -0.478 -5.640 -0.401 1.00 91.88 123 SER A N 1
ATOM 945 C CA . SER A 1 123 ? 0.980 -5.730 -0.273 1.00 91.88 123 SER A CA 1
ATOM 946 C C . SER A 1 123 ? 1.626 -6.688 -1.282 1.00 91.88 123 SER A C 1
ATOM 948 O O . SER A 1 123 ? 2.633 -6.327 -1.891 1.00 91.88 123 SER A O 1
ATOM 950 N N . GLY A 1 124 ? 1.014 -7.847 -1.544 1.00 89.31 124 GLY A N 1
ATOM 951 C CA . GLY A 1 124 ? 1.507 -8.828 -2.519 1.00 89.31 124 GLY A CA 1
ATOM 952 C C . GLY A 1 124 ? 1.560 -8.288 -3.958 1.00 89.31 124 GLY A C 1
ATOM 953 O O . GLY A 1 124 ? 2.618 -8.315 -4.585 1.00 89.31 124 GLY A O 1
ATOM 954 N N . PRO A 1 125 ? 0.469 -7.706 -4.488 1.00 87.94 125 PRO A N 1
ATOM 955 C CA . PRO A 1 125 ? 0.479 -7.040 -5.791 1.00 87.94 125 PRO A CA 1
ATOM 956 C C . PRO A 1 125 ? 1.516 -5.914 -5.911 1.00 87.94 125 PRO A C 1
ATOM 958 O O . PRO A 1 125 ? 2.076 -5.701 -6.986 1.00 87.94 125 PRO A O 1
ATOM 961 N N . LEU A 1 126 ? 1.795 -5.187 -4.825 1.00 90.25 126 LEU A N 1
ATOM 962 C CA . LEU A 1 126 ? 2.849 -4.170 -4.807 1.00 90.25 126 LEU A CA 1
ATOM 963 C C . LEU A 1 126 ? 4.250 -4.795 -4.868 1.00 90.25 126 LEU A C 1
ATOM 965 O O . LEU A 1 126 ? 5.133 -4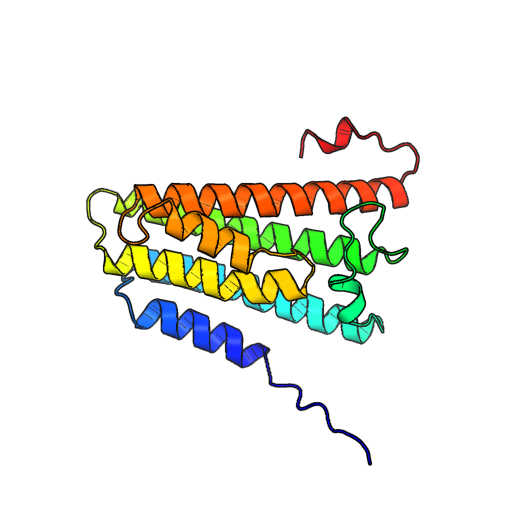.240 -5.526 1.00 90.25 126 LEU A O 1
ATOM 969 N N . GLU A 1 127 ? 4.464 -5.956 -4.241 1.00 90.06 127 GLU A N 1
ATOM 970 C CA . GLU A 1 127 ? 5.715 -6.712 -4.381 1.00 90.06 127 GLU A CA 1
ATOM 971 C C . GLU A 1 127 ? 5.956 -7.153 -5.826 1.00 90.06 127 GLU A C 1
ATOM 973 O O . GLU A 1 127 ? 7.074 -6.989 -6.316 1.00 90.06 127 GLU A O 1
ATOM 978 N N . GLU A 1 128 ? 4.920 -7.618 -6.533 1.00 85.69 128 GLU A N 1
ATOM 979 C CA . GLU A 1 128 ? 5.006 -7.973 -7.961 1.00 85.69 128 GLU A CA 1
ATOM 980 C C . GLU A 1 128 ? 5.406 -6.782 -8.847 1.00 85.69 128 GLU A C 1
ATOM 982 O O . GLU A 1 128 ? 6.018 -6.960 -9.898 1.00 85.69 128 GLU A O 1
ATOM 987 N N . LEU A 1 129 ? 5.092 -5.556 -8.418 1.00 85.44 129 LEU A N 1
ATOM 988 C CA . LEU A 1 129 ? 5.507 -4.315 -9.078 1.00 85.44 129 LEU A CA 1
ATOM 989 C C . LEU A 1 129 ? 6.860 -3.791 -8.583 1.00 85.44 129 LEU A C 1
ATOM 991 O O . LEU A 1 129 ? 7.267 -2.681 -8.924 1.00 85.44 129 LEU A O 1
ATOM 995 N N . GLY A 1 130 ? 7.596 -4.580 -7.802 1.00 82.56 130 GLY A N 1
ATOM 996 C CA . GLY A 1 130 ? 8.944 -4.252 -7.353 1.00 82.56 130 GLY A CA 1
ATOM 997 C C . GLY A 1 130 ? 9.008 -3.369 -6.109 1.00 82.56 130 GLY A C 1
ATOM 998 O O . GLY A 1 130 ? 10.074 -2.830 -5.796 1.00 82.56 130 GLY A O 1
ATOM 999 N N . VAL A 1 131 ? 7.910 -3.241 -5.358 1.00 89.38 131 VAL A N 1
ATOM 1000 C CA . VAL A 1 131 ? 7.929 -2.731 -3.979 1.00 89.38 131 VAL A CA 1
ATOM 1001 C C . VAL A 1 131 ? 8.341 -3.880 -3.051 1.00 89.38 131 VAL A C 1
ATOM 1003 O O . VAL A 1 131 ? 7.565 -4.392 -2.252 1.00 89.38 131 VAL A O 1
ATOM 1006 N N . LEU A 1 132 ? 9.589 -4.329 -3.199 1.00 88.31 132 LEU A N 1
ATOM 1007 C CA . LEU A 1 132 ? 10.064 -5.586 -2.617 1.00 88.31 132 LEU A CA 1
ATOM 1008 C C . LEU A 1 132 ? 9.878 -5.655 -1.094 1.00 88.31 132 LEU A C 1
ATOM 1010 O O . LEU A 1 132 ? 10.218 -4.706 -0.367 1.00 88.31 132 LEU A O 1
ATOM 1014 N N . ARG A 1 133 ? 9.454 -6.833 -0.615 1.00 91.88 133 ARG A N 1
ATOM 1015 C CA . ARG A 1 133 ? 9.224 -7.165 0.802 1.00 91.88 133 ARG A CA 1
ATOM 1016 C C . ARG A 1 133 ? 8.119 -6.327 1.462 1.00 91.88 133 ARG A C 1
ATOM 1018 O O . ARG A 1 133 ? 8.197 -6.098 2.669 1.00 91.88 133 ARG A O 1
ATOM 1025 N N . MET A 1 134 ? 7.150 -5.802 0.708 1.00 94.75 134 MET A N 1
ATOM 1026 C CA . MET A 1 134 ? 6.013 -5.080 1.283 1.00 94.75 134 MET A CA 1
ATOM 1027 C C . MET A 1 134 ? 5.142 -5.982 2.165 1.00 94.75 134 MET A C 1
ATOM 1029 O O . MET A 1 134 ? 4.825 -5.576 3.278 1.00 94.75 134 MET A O 1
ATOM 1033 N N . THR A 1 135 ? 4.845 -7.214 1.743 1.00 94.38 135 THR A N 1
ATOM 1034 C CA . THR A 1 135 ? 4.072 -8.185 2.535 1.00 94.38 135 THR A CA 1
ATOM 1035 C C . THR A 1 135 ? 4.757 -8.427 3.870 1.00 94.38 135 THR A C 1
ATOM 1037 O O . THR A 1 135 ? 4.152 -8.240 4.920 1.00 94.38 135 THR A O 1
ATOM 1040 N N . LYS A 1 136 ? 6.069 -8.700 3.837 1.00 96.12 136 LYS A N 1
ATOM 1041 C CA . LYS A 1 136 ? 6.863 -8.859 5.060 1.00 96.12 136 LYS A CA 1
ATOM 1042 C C . LYS A 1 136 ? 6.890 -7.589 5.919 1.00 96.12 136 LYS A C 1
ATOM 1044 O O . LYS A 1 136 ? 6.842 -7.673 7.135 1.00 96.12 136 LYS A O 1
ATOM 1049 N N . THR A 1 137 ? 6.970 -6.411 5.300 1.00 97.19 137 THR A N 1
ATOM 1050 C CA . THR A 1 137 ? 6.959 -5.130 6.029 1.00 97.19 137 THR A CA 1
ATOM 1051 C C . THR A 1 137 ? 5.655 -4.957 6.815 1.00 97.19 137 THR A C 1
ATOM 1053 O O . THR A 1 137 ? 5.694 -4.528 7.963 1.00 97.19 137 THR A O 1
ATOM 1056 N N . VAL A 1 138 ? 4.516 -5.313 6.214 1.00 96.31 138 VAL A N 1
ATOM 1057 C CA . VAL A 1 138 ? 3.197 -5.238 6.859 1.00 96.31 138 VAL A CA 1
ATOM 1058 C C . VAL A 1 138 ? 3.052 -6.300 7.953 1.00 96.31 138 VAL A C 1
ATOM 1060 O O . VAL A 1 138 ? 2.596 -5.974 9.047 1.00 96.31 138 VAL A O 1
ATOM 1063 N N . THR A 1 139 ? 3.475 -7.545 7.706 1.00 97.19 139 THR A N 1
ATOM 1064 C CA . THR A 1 139 ? 3.371 -8.618 8.711 1.00 97.19 139 THR A CA 1
ATOM 1065 C C . THR A 1 139 ? 4.297 -8.391 9.905 1.00 97.19 139 THR A C 1
ATOM 1067 O O . THR A 1 139 ? 3.856 -8.541 11.036 1.00 97.19 139 THR A O 1
ATOM 1070 N N . ASP A 1 140 ? 5.544 -7.959 9.682 1.00 97.81 140 ASP A N 1
ATOM 1071 C CA . ASP A 1 140 ? 6.499 -7.676 10.768 1.00 97.81 140 ASP A CA 1
ATOM 1072 C C . ASP A 1 140 ? 6.011 -6.503 11.642 1.00 97.81 140 ASP A C 1
ATOM 1074 O O . ASP A 1 140 ? 6.234 -6.483 12.851 1.00 97.81 140 ASP A O 1
ATOM 1078 N N . ALA A 1 141 ? 5.320 -5.522 11.048 1.00 97.38 141 ALA A N 1
ATOM 1079 C CA . ALA A 1 141 ? 4.695 -4.434 11.796 1.00 97.38 141 ALA A CA 1
ATOM 1080 C C . ALA A 1 141 ? 3.519 -4.929 12.656 1.00 97.38 141 ALA A C 1
ATOM 1082 O O . ALA A 1 141 ? 3.362 -4.488 13.793 1.00 97.38 141 ALA A O 1
ATOM 1083 N N . ALA A 1 142 ? 2.720 -5.870 12.147 1.00 96.56 142 ALA A N 1
ATOM 1084 C CA . ALA A 1 142 ? 1.606 -6.469 12.883 1.00 96.56 142 ALA A CA 1
ATOM 1085 C C . ALA A 1 142 ? 2.042 -7.382 14.041 1.00 96.56 142 ALA A C 1
ATOM 1087 O O . ALA A 1 142 ? 1.274 -7.589 14.976 1.00 96.56 142 ALA A O 1
ATOM 1088 N N . GLU A 1 143 ? 3.274 -7.897 14.021 1.00 96.25 143 GLU A N 1
ATOM 1089 C CA . GLU A 1 143 ? 3.862 -8.589 15.178 1.00 96.25 143 GLU A CA 1
ATOM 1090 C C . GLU A 1 143 ? 4.185 -7.621 16.330 1.00 96.25 143 GLU A C 1
ATOM 1092 O O . GLU A 1 143 ? 4.168 -8.014 17.495 1.00 96.25 143 GLU A O 1
ATOM 1097 N N . GLN A 1 144 ? 4.468 -6.352 16.017 1.00 97.12 144 GLN A N 1
ATOM 1098 C CA . GLN A 1 144 ? 4.853 -5.325 16.993 1.00 97.12 144 GLN A CA 1
ATOM 1099 C C . GLN A 1 144 ? 3.673 -4.460 17.451 1.00 97.12 144 GLN A C 1
ATOM 1101 O O . GLN A 1 144 ? 3.725 -3.857 18.526 1.00 97.12 144 GLN A O 1
ATOM 1106 N N . HIS A 1 145 ? 2.612 -4.390 16.648 1.00 97.56 145 HIS A N 1
ATOM 1107 C CA . HIS A 1 145 ? 1.478 -3.500 16.862 1.00 97.56 145 HIS A CA 1
ATOM 1108 C C . HIS A 1 145 ? 0.145 -4.251 16.726 1.00 97.56 145 HIS A C 1
ATOM 1110 O O . HIS A 1 145 ? -0.060 -4.964 15.744 1.00 97.56 145 HIS A O 1
ATOM 1116 N N . PRO A 1 146 ? -0.801 -4.082 17.670 1.00 94.81 146 PRO A N 1
ATOM 1117 C CA . PRO A 1 146 ? -2.056 -4.826 17.657 1.00 94.81 146 PRO A CA 1
ATOM 1118 C C . PRO A 1 146 ? -2.933 -4.451 16.454 1.00 94.81 146 PRO A C 1
ATOM 1120 O O . PRO A 1 146 ? -3.315 -3.299 16.275 1.00 94.81 146 PRO A O 1
ATOM 1123 N N . THR A 1 147 ? -3.355 -5.441 15.670 1.00 96.38 147 THR A N 1
ATOM 1124 C CA . THR A 1 147 ? -4.214 -5.246 14.481 1.00 96.38 147 THR A CA 1
ATOM 1125 C C . THR A 1 147 ? -5.699 -5.048 14.812 1.00 96.38 147 THR A C 1
ATOM 1127 O O . THR A 1 147 ? -6.556 -5.038 13.930 1.00 96.38 147 THR A O 1
ATOM 1130 N N . THR A 1 148 ? -6.027 -4.905 16.095 1.00 95.25 148 THR A N 1
ATOM 1131 C CA . THR A 1 148 ? -7.395 -4.800 16.616 1.00 95.25 148 THR A CA 1
ATOM 1132 C C . THR A 1 148 ? -7.687 -3.442 17.253 1.00 95.25 148 THR A C 1
ATOM 1134 O O . THR A 1 148 ? -8.726 -3.295 17.893 1.00 95.25 148 THR A O 1
ATOM 1137 N N . THR A 1 149 ? -6.787 -2.461 17.132 1.00 96.31 149 THR A N 1
ATOM 1138 C CA . THR A 1 149 ? -6.974 -1.102 17.666 1.00 96.31 149 THR A CA 1
ATOM 1139 C C . THR A 1 149 ? -6.606 -0.042 16.635 1.00 96.31 149 THR A C 1
ATOM 1141 O O . THR A 1 149 ? -5.802 -0.288 15.735 1.00 96.31 149 THR A O 1
ATOM 1144 N N . ALA A 1 150 ? -7.155 1.165 16.788 1.00 97.25 150 ALA A N 1
ATOM 1145 C CA . ALA A 1 150 ? -6.814 2.293 15.927 1.00 97.25 150 ALA A CA 1
ATOM 1146 C C . ALA A 1 150 ? -5.317 2.620 15.980 1.00 97.25 150 ALA A C 1
ATOM 1148 O O . ALA A 1 150 ? -4.703 2.825 14.939 1.00 97.25 150 ALA A O 1
ATOM 1149 N N . GLU A 1 151 ? -4.718 2.645 17.174 1.00 98.06 151 GLU A N 1
ATOM 1150 C CA . GLU A 1 151 ? -3.297 2.951 17.352 1.00 98.06 151 GLU A CA 1
ATOM 1151 C C . GLU A 1 151 ? -2.405 1.959 16.608 1.00 98.06 151 GLU A C 1
ATOM 1153 O O . GLU A 1 151 ? -1.477 2.376 15.919 1.00 98.06 151 GLU A O 1
ATOM 1158 N N . GLY A 1 152 ? -2.696 0.659 16.701 1.00 97.94 152 GLY A N 1
ATOM 1159 C CA . GLY A 1 152 ? -1.888 -0.336 16.010 1.00 97.94 152 GLY A CA 1
ATOM 1160 C C . GLY A 1 152 ? -2.041 -0.257 14.491 1.00 97.94 152 GLY A C 1
ATOM 1161 O O . GLY A 1 152 ? -1.042 -0.322 13.778 1.00 97.94 152 GLY A O 1
ATOM 1162 N N . ILE A 1 153 ? -3.254 -0.005 13.984 1.00 98.19 153 ILE A N 1
ATOM 1163 C CA . ILE A 1 153 ? -3.474 0.227 12.548 1.00 98.19 153 ILE A CA 1
ATOM 1164 C C . ILE A 1 153 ? -2.738 1.471 12.051 1.00 98.19 153 ILE A C 1
ATOM 1166 O O . ILE A 1 153 ? -2.140 1.421 10.978 1.00 98.19 153 ILE A O 1
ATOM 1170 N N . LEU A 1 154 ? -2.732 2.559 12.822 1.00 98.50 154 LEU A N 1
ATOM 1171 C CA . LEU A 1 154 ? -2.017 3.784 12.461 1.00 98.50 154 LEU A CA 1
ATOM 1172 C C . LEU A 1 154 ? -0.500 3.562 12.374 1.00 98.50 154 LEU A C 1
ATOM 1174 O O . LEU A 1 154 ? 0.121 4.038 11.425 1.00 98.50 154 LEU A O 1
ATOM 1178 N N . GLU A 1 155 ? 0.100 2.814 13.304 1.00 98.56 155 GLU A N 1
ATOM 1179 C CA . GLU A 1 155 ? 1.538 2.510 13.242 1.00 98.56 155 GLU A CA 1
ATOM 1180 C C . GLU A 1 155 ? 1.886 1.585 12.065 1.00 98.56 155 GLU A C 1
ATOM 1182 O O . GLU A 1 155 ? 2.842 1.849 11.331 1.00 98.56 155 GLU A O 1
ATOM 1187 N N . ILE A 1 156 ? 1.076 0.552 11.802 1.00 98.38 156 ILE A N 1
ATOM 1188 C CA . ILE A 1 156 ? 1.270 -0.328 10.637 1.00 98.38 156 ILE A CA 1
ATOM 1189 C C . ILE A 1 156 ? 1.151 0.474 9.332 1.00 98.38 156 ILE A C 1
ATOM 1191 O O . ILE A 1 156 ? 2.012 0.363 8.453 1.00 98.38 156 ILE A O 1
ATOM 1195 N N . ALA A 1 157 ? 0.125 1.322 9.217 1.00 98.00 157 ALA A N 1
ATOM 1196 C CA . ALA A 1 157 ? -0.085 2.188 8.061 1.00 98.00 157 ALA A CA 1
ATOM 1197 C C . ALA A 1 157 ? 1.100 3.142 7.853 1.00 98.00 157 ALA A C 1
ATOM 1199 O O . ALA A 1 157 ? 1.627 3.242 6.746 1.00 98.00 157 ALA A O 1
ATOM 1200 N N . LYS A 1 158 ? 1.608 3.761 8.920 1.00 98.25 158 LYS A N 1
ATOM 1201 C CA . LYS A 1 158 ? 2.782 4.641 8.873 1.00 98.25 158 LYS A CA 1
ATOM 1202 C C . LYS A 1 158 ? 4.042 3.917 8.392 1.00 98.25 158 LYS A C 1
ATOM 1204 O O . LYS A 1 158 ? 4.790 4.459 7.570 1.00 98.25 158 LYS A O 1
ATOM 1209 N N . ILE A 1 159 ? 4.287 2.691 8.861 1.00 98.25 159 ILE A N 1
ATOM 1210 C CA . ILE A 1 159 ? 5.419 1.862 8.414 1.00 98.25 159 ILE A CA 1
ATOM 1211 C C . ILE A 1 159 ? 5.283 1.537 6.919 1.00 98.25 159 ILE A C 1
ATOM 1213 O O . ILE A 1 159 ? 6.231 1.721 6.145 1.00 98.25 159 ILE A O 1
ATOM 1217 N N . MET A 1 160 ? 4.088 1.120 6.494 1.00 97.81 160 MET A N 1
ATOM 1218 C CA . MET A 1 160 ? 3.781 0.840 5.092 1.00 97.81 160 MET A CA 1
ATOM 1219 C C . MET A 1 160 ? 3.971 2.087 4.212 1.00 97.81 160 MET A C 1
ATOM 1221 O O . MET A 1 160 ? 4.642 2.022 3.179 1.00 97.81 160 MET A O 1
ATOM 1225 N N . LYS A 1 161 ? 3.460 3.242 4.646 1.00 97.38 161 LYS A N 1
ATOM 1226 C CA . LYS A 1 161 ? 3.588 4.536 3.963 1.00 97.38 161 LYS A CA 1
ATOM 1227 C C . LYS A 1 161 ? 5.042 4.969 3.820 1.00 97.38 161 LYS A C 1
ATOM 1229 O O . LYS A 1 161 ? 5.477 5.289 2.719 1.00 97.38 161 LYS A O 1
ATOM 1234 N N . THR A 1 162 ? 5.828 4.861 4.889 1.00 96.75 162 THR A N 1
ATOM 1235 C CA . THR A 1 162 ? 7.268 5.173 4.871 1.00 96.75 162 THR A CA 1
ATOM 1236 C C . THR A 1 162 ? 8.008 4.322 3.834 1.00 96.75 162 THR A C 1
ATOM 1238 O O . THR A 1 162 ? 8.860 4.806 3.083 1.00 96.75 162 THR A O 1
ATOM 1241 N N . LYS A 1 163 ? 7.670 3.030 3.748 1.00 95.69 163 LYS A N 1
ATOM 1242 C CA . LYS A 1 163 ? 8.238 2.124 2.745 1.00 95.69 163 LYS A CA 1
ATOM 1243 C C . LYS A 1 163 ? 7.829 2.517 1.322 1.00 95.69 163 LYS A C 1
ATOM 1245 O O . LYS A 1 163 ? 8.696 2.505 0.442 1.00 95.69 163 LYS A O 1
ATOM 1250 N N . LEU A 1 164 ? 6.557 2.856 1.098 1.00 95.75 164 LEU A N 1
ATOM 1251 C CA . LEU A 1 164 ? 6.043 3.323 -0.196 1.00 95.75 164 LEU A CA 1
ATOM 1252 C C . LEU A 1 164 ? 6.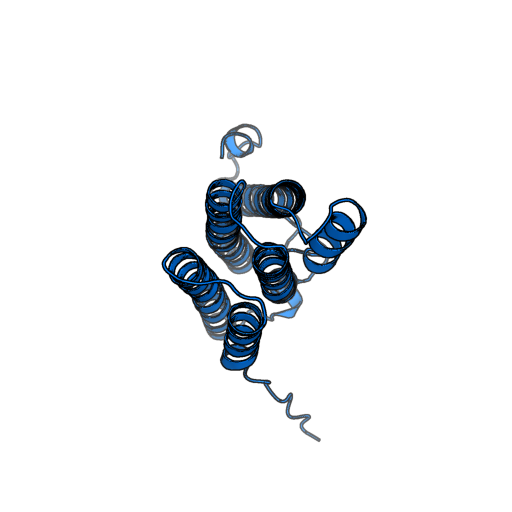761 4.591 -0.654 1.00 95.75 164 LEU A C 1
ATOM 1254 O O . LEU A 1 164 ? 7.300 4.600 -1.759 1.00 95.75 164 LEU A O 1
ATOM 1258 N N . GLN A 1 165 ? 6.860 5.596 0.216 1.00 94.56 165 GLN A N 1
ATOM 1259 C CA . GLN A 1 165 ? 7.557 6.857 -0.046 1.00 94.56 165 GLN A CA 1
ATOM 1260 C C . GLN A 1 165 ? 9.027 6.613 -0.391 1.00 94.56 165 GLN A C 1
ATOM 1262 O O . GLN A 1 165 ? 9.515 7.074 -1.417 1.00 94.56 165 GLN A O 1
ATOM 1267 N N . ARG A 1 166 ? 9.728 5.761 0.368 1.00 92.50 166 ARG A N 1
ATOM 1268 C CA . ARG A 1 166 ? 11.125 5.412 0.060 1.00 92.50 166 ARG A CA 1
ATOM 1269 C C . ARG A 1 166 ? 11.287 4.812 -1.339 1.00 92.50 166 ARG A C 1
ATOM 1271 O O . ARG A 1 166 ? 12.282 5.077 -2.014 1.00 92.50 166 ARG A O 1
ATOM 1278 N N . VAL A 1 167 ? 10.365 3.944 -1.755 1.00 91.25 167 VAL A N 1
ATOM 1279 C CA . VAL A 1 167 ? 10.395 3.343 -3.096 1.00 91.25 167 VAL A CA 1
ATOM 1280 C C . VAL A 1 167 ? 10.000 4.373 -4.154 1.00 91.25 167 VAL A C 1
ATOM 1282 O O . VAL A 1 167 ? 10.654 4.430 -5.193 1.00 91.25 167 VAL A O 1
ATOM 1285 N N . HIS A 1 168 ? 9.006 5.217 -3.879 1.00 92.25 168 HIS A N 1
ATOM 1286 C CA . HIS A 1 168 ? 8.597 6.322 -4.739 1.00 92.25 168 HIS A CA 1
ATOM 1287 C C . HIS A 1 168 ? 9.774 7.254 -5.032 1.00 92.25 168 HIS A C 1
ATOM 1289 O O . HIS A 1 168 ? 10.200 7.341 -6.181 1.00 92.25 168 HIS A O 1
ATOM 1295 N N . THR A 1 169 ? 10.368 7.854 -3.996 1.00 90.75 169 THR A N 1
ATOM 1296 C CA . THR A 1 169 ? 11.473 8.808 -4.119 1.00 90.75 169 THR A CA 1
ATOM 1297 C C . THR A 1 169 ? 12.631 8.205 -4.906 1.00 90.75 169 THR A C 1
ATOM 1299 O O . THR A 1 169 ? 13.118 8.815 -5.850 1.00 90.75 169 THR A O 1
ATOM 1302 N N . LYS A 1 170 ? 13.040 6.962 -4.613 1.00 88.44 170 LYS A N 1
ATOM 1303 C CA . LYS A 1 170 ? 14.136 6.309 -5.351 1.00 88.44 170 LYS A CA 1
ATOM 1304 C C . LYS A 1 170 ? 13.868 6.189 -6.851 1.00 88.44 170 LYS A C 1
ATOM 1306 O O . LYS A 1 170 ? 14.768 6.462 -7.644 1.00 88.44 170 LYS A O 1
ATOM 1311 N N . ASN A 1 171 ? 12.672 5.746 -7.240 1.00 88.56 171 ASN A N 1
ATOM 1312 C CA . ASN A 1 171 ? 12.339 5.561 -8.654 1.00 88.56 171 ASN A CA 1
ATOM 1313 C C . ASN A 1 171 ? 12.091 6.901 -9.354 1.00 88.56 171 ASN A C 1
ATOM 1315 O O . ASN A 1 171 ? 12.566 7.081 -10.471 1.00 88.56 171 ASN A O 1
ATOM 1319 N N . TYR A 1 172 ? 11.447 7.856 -8.677 1.00 90.06 172 TYR A N 1
ATOM 1320 C CA . TYR A 1 172 ? 11.273 9.223 -9.163 1.00 90.06 172 TYR A CA 1
ATOM 1321 C C . TYR A 1 172 ? 12.627 9.881 -9.456 1.00 90.06 172 TYR A C 1
ATOM 1323 O O . TYR A 1 172 ? 12.873 10.341 -10.563 1.00 90.06 172 TYR A O 1
ATOM 1331 N N . CYS A 1 173 ? 13.563 9.819 -8.511 1.00 88.31 173 CYS A N 1
ATOM 1332 C CA . CYS A 1 173 ? 14.912 10.355 -8.683 1.00 88.31 173 CYS A CA 1
ATOM 1333 C C . CYS A 1 173 ? 15.676 9.722 -9.837 1.00 88.31 173 CYS A C 1
ATOM 1335 O O . CYS A 1 173 ? 16.349 10.416 -10.594 1.00 88.31 173 CYS A O 1
ATOM 1337 N N . ALA A 1 174 ? 15.594 8.399 -9.969 1.00 87.62 174 ALA A N 1
ATOM 1338 C CA . ALA A 1 174 ? 16.232 7.696 -11.072 1.00 87.62 174 ALA A CA 1
ATOM 1339 C C . ALA A 1 174 ? 15.642 8.122 -12.423 1.00 87.62 174 ALA A C 1
ATOM 1341 O O . ALA A 1 174 ? 16.388 8.326 -13.379 1.00 87.62 174 ALA A O 1
ATOM 1342 N N . LEU A 1 175 ? 14.321 8.295 -12.486 1.00 88.25 175 LEU A N 1
ATOM 1343 C CA . LEU A 1 175 ? 13.618 8.754 -13.676 1.00 88.25 175 LEU A CA 1
ATOM 1344 C C . LEU A 1 175 ? 14.012 10.192 -14.044 1.00 88.25 175 LEU A C 1
ATOM 1346 O O . LEU A 1 175 ? 14.350 10.458 -15.195 1.00 88.25 175 LEU A O 1
ATOM 1350 N N . GLU A 1 176 ? 14.034 11.105 -13.074 1.00 88.25 176 GLU A N 1
ATOM 1351 C CA . GLU A 1 176 ? 14.404 12.503 -13.308 1.00 88.25 176 GLU A CA 1
ATOM 1352 C C . GLU A 1 176 ? 15.877 12.657 -13.700 1.00 88.25 176 GLU A C 1
ATOM 1354 O O . GLU A 1 176 ? 16.180 13.407 -14.623 1.00 88.25 176 GLU A O 1
ATOM 1359 N N . LYS A 1 177 ? 16.792 11.876 -13.108 1.00 86.75 177 LYS A N 1
ATOM 1360 C CA . LYS A 1 177 ? 18.202 11.830 -13.538 1.00 86.75 177 LYS A CA 1
ATOM 1361 C C . LYS A 1 177 ? 18.375 11.311 -14.965 1.00 86.75 177 LYS A C 1
ATOM 1363 O O . LYS A 1 177 ? 19.268 11.769 -15.670 1.00 86.75 177 LYS A O 1
ATOM 1368 N N . LYS A 1 178 ? 17.528 10.375 -15.409 1.00 83.81 178 LYS A N 1
ATOM 1369 C CA . LYS A 1 178 ? 17.532 9.909 -16.805 1.00 83.81 178 LYS A CA 1
ATOM 1370 C C . LYS A 1 178 ? 17.034 10.979 -17.775 1.00 83.81 178 LYS A C 1
ATOM 1372 O O . LYS A 1 178 ? 17.587 11.100 -18.861 1.00 83.81 178 LYS A O 1
ATOM 1377 N N . LYS A 1 179 ? 16.014 11.754 -17.394 1.00 86.25 179 LYS A N 1
ATOM 1378 C CA . LYS A 1 179 ? 15.508 12.876 -18.206 1.00 86.25 179 LYS A CA 1
ATOM 1379 C C . LYS A 1 179 ? 16.480 14.055 -18.227 1.00 86.25 179 LYS A C 1
ATOM 1381 O O . LYS A 1 179 ? 16.623 14.720 -19.247 1.00 86.25 179 LYS A O 1
ATOM 1386 N N . ASN A 1 180 ? 17.130 14.321 -17.098 1.00 86.12 180 ASN A N 1
ATOM 1387 C CA . ASN A 1 180 ? 18.065 15.417 -16.911 1.00 86.12 180 ASN A CA 1
ATOM 1388 C C . ASN A 1 180 ? 19.256 14.957 -16.047 1.00 86.12 180 ASN A C 1
ATOM 1390 O O . ASN A 1 180 ? 19.145 14.941 -14.819 1.00 86.12 180 ASN A O 1
ATOM 1394 N N . PRO A 1 181 ? 20.420 14.656 -16.651 1.00 82.00 181 PRO A N 1
ATOM 1395 C CA . PRO A 1 181 ? 21.614 14.224 -15.918 1.00 82.00 181 PRO A CA 1
ATOM 1396 C C . PRO A 1 181 ? 22.107 15.216 -14.851 1.00 82.00 181 PRO A C 1
ATOM 1398 O O . PRO A 1 181 ? 22.790 14.814 -13.914 1.00 82.00 181 PRO A O 1
ATOM 1401 N N . ASN A 1 182 ? 21.725 16.496 -14.949 1.00 83.56 182 ASN A N 1
ATOM 1402 C CA . ASN A 1 182 ? 22.054 17.534 -13.966 1.00 83.56 182 ASN A CA 1
ATOM 1403 C C . ASN A 1 182 ? 21.080 17.568 -12.767 1.00 83.56 182 ASN A C 1
ATOM 1405 O O . ASN A 1 182 ? 21.142 18.478 -11.935 1.00 83.56 182 ASN A O 1
ATOM 1409 N N . PHE A 1 183 ? 20.133 16.628 -12.678 1.00 82.12 183 PHE A N 1
ATOM 1410 C CA . PHE A 1 183 ? 19.203 16.523 -11.557 1.00 82.12 183 PHE A CA 1
ATOM 1411 C C . PHE A 1 183 ? 19.919 16.010 -10.296 1.00 82.12 183 PHE A C 1
ATOM 1413 O O . PHE A 1 183 ? 20.498 14.923 -10.284 1.00 82.12 183 PHE A O 1
ATOM 1420 N N . THR A 1 184 ? 19.883 16.796 -9.218 1.00 76.25 184 THR A N 1
ATOM 1421 C CA . THR A 1 184 ? 20.633 16.517 -7.984 1.00 76.25 184 THR A CA 1
ATOM 1422 C C . THR A 1 184 ? 19.802 15.775 -6.941 1.00 76.25 184 THR A C 1
ATOM 1424 O O . THR A 1 184 ? 18.583 15.921 -6.860 1.00 76.25 184 THR A O 1
ATOM 1427 N N . ASP A 1 185 ? 20.483 15.023 -6.073 1.00 69.19 185 ASP A N 1
ATOM 1428 C CA . ASP A 1 185 ? 19.859 14.277 -4.970 1.00 69.19 185 ASP A CA 1
ATOM 1429 C C . ASP A 1 185 ? 19.246 15.167 -3.874 1.00 69.19 185 ASP A C 1
ATOM 1431 O O . ASP A 1 185 ? 18.473 14.689 -3.050 1.00 69.19 185 ASP A O 1
ATOM 1435 N N . GLU A 1 186 ? 19.539 16.467 -3.845 1.00 66.31 186 GLU A N 1
ATOM 1436 C CA . GLU A 1 186 ? 18.837 17.411 -2.962 1.00 66.31 186 GLU A CA 1
ATOM 1437 C C . GLU A 1 186 ? 17.413 17.695 -3.447 1.00 66.31 186 GLU A C 1
ATOM 1439 O O . GLU A 1 186 ? 16.494 17.776 -2.637 1.00 66.31 186 GLU A O 1
ATOM 1444 N N . LYS A 1 187 ? 17.194 17.736 -4.768 1.00 65.12 187 LYS A N 1
ATOM 1445 C CA . LYS A 1 187 ? 15.856 17.907 -5.364 1.00 65.12 187 LYS A CA 1
ATOM 1446 C C . LYS A 1 187 ? 14.962 16.680 -5.168 1.00 65.12 187 LYS A C 1
ATOM 1448 O O . LYS A 1 187 ? 13.750 16.772 -5.314 1.00 65.12 187 LYS A O 1
ATOM 1453 N N . CYS A 1 188 ? 15.563 15.552 -4.804 1.00 68.62 188 CYS A N 1
ATOM 1454 C CA . CYS A 1 188 ? 14.889 14.307 -4.461 1.00 68.62 188 CYS A CA 1
ATOM 1455 C C . CYS A 1 188 ? 14.298 14.266 -3.053 1.00 68.62 188 CYS A C 1
ATOM 1457 O O . CYS A 1 188 ? 13.382 13.493 -2.816 1.00 68.62 188 CYS A O 1
ATOM 1459 N N . LYS A 1 189 ? 14.848 15.027 -2.100 1.00 57.53 189 LYS A N 1
ATOM 1460 C CA . LYS A 1 189 ? 14.459 14.944 -0.680 1.0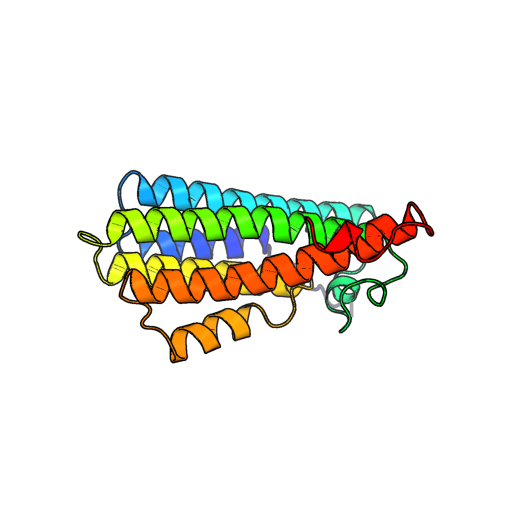0 57.53 189 LYS A CA 1
ATOM 1461 C C . LYS A 1 189 ? 13.233 15.794 -0.330 1.00 57.53 189 LYS A C 1
ATOM 1463 O O . LYS A 1 189 ? 12.733 15.685 0.783 1.00 57.53 189 LYS A O 1
ATOM 1468 N N . ASN A 1 190 ? 12.780 16.630 -1.264 1.00 49.72 190 ASN A N 1
ATOM 1469 C CA . ASN A 1 190 ? 11.717 17.617 -1.060 1.00 49.72 190 ASN A CA 1
ATOM 1470 C C . ASN A 1 190 ? 10.361 17.200 -1.671 1.00 49.72 190 ASN A C 1
ATOM 1472 O O . ASN A 1 190 ? 9.441 18.013 -1.665 1.00 49.72 190 ASN A O 1
ATOM 1476 N N . ASN A 1 191 ? 10.255 15.969 -2.192 1.00 47.50 191 ASN A N 1
ATOM 1477 C CA . ASN A 1 191 ? 9.049 15.347 -2.757 1.00 47.50 191 ASN A CA 1
ATOM 1478 C C . ASN A 1 191 ? 8.812 13.982 -2.108 1.00 47.50 191 ASN A C 1
ATOM 1480 O O . ASN A 1 191 ? 7.628 13.617 -1.973 1.00 47.50 191 ASN A O 1
#

pLDDT: mean 82.14, std 16.95, range [29.03, 98.56]

InterPro domains:
  IPR003332 Decorin-binding protein [PF02352] (31-187)
  IPR038353 Decorin-binding superfamily [G3DSA:1.20.1420.40] (26-191)
  IPR054923 Decorin-binding protein A [NF033713] (11-170)

Foldseek 3Di:
DPPPPPPPVVLVVLLVQLVCLLPVQDDDDPLSVLLNVLSVQLSVLLVVLVVVCVVVVHDLVLQQDPDAALPRDPDLSLLVSLLSNLVSVLVSLVSLLVSLVVCQPPDFLSNLLSSLSSQLSSQVSNCSSNLPCLNVQLVVLCVVAPSRHSVSSNSSSVSSNVSSLVRNLRSVQRSVCVVPVPRDCVVSVVD